Protein 6RK8 (pdb70)

Organism: Homo sapiens (NCBI:txid9606)

Sequence (241 aa):
GAMGSMERASLIQKAKLAEQAERYEDMAAFMKGAVEKGEELSEERNLLSVAYKNVVGGQRAAWRVLSSIEQKSNEEGSEEKGPEVREYREKVETELQGVCDTVLGLLDSHLIKEAGDAESRVFYLKMKGDYYRYLAEVATGDKKRIIDSARSAYQEAMDISKKEMPPTNPIRLGLALNFSVFHYEIANSPEEAISLAKTTFDEAMADLHTLSEDSYKDSTLIMQLLRDNLTLWTMFKEGPD

Structure (mmCIF, N/CA/C/O backbone):
data_6RK8
#
_entry.id   6RK8
#
_cell.length_a   82.264
_cell.length_b   112.131
_cell.length_c   62.878
_cell.angle_alpha   90.00
_cell.angle_beta   90.00
_cell.angle_gamma   90.00
#
_symmetry.space_group_name_H-M   'C 2 2 21'
#
loop_
_entity.id
_entity.type
_entity.pdbx_description
1 polymer '14-3-3 protein sigma'
2 polymer 'Cellular tumor antigen p53'
3 non-polymer 'MAGNESIUM ION'
4 non-polymer 'CHLORIDE ION'
5 non-polymer 7-(3-azanyl-4-methyl-pyrazol-1-yl)-1-benzothiophene-2-carboximidamide
6 water water
#
loop_
_atom_site.group_PDB
_atom_site.id
_atom_site.type_symbol
_atom_site.label_atom_id
_atom_site.label_alt_id
_atom_site.label_comp_id
_atom_site.label_asym_id
_atom_site.label_entity_id
_atom_site.label_seq_id
_atom_site.pdbx_PDB_ins_code
_atom_site.Cartn_x
_atom_site.Cartn_y
_atom_site.Cartn_z
_atom_site.occupancy
_atom_site.B_iso_or_equiv
_atom_site.auth_seq_id
_atom_site.auth_comp_id
_atom_site.auth_asym_id
_atom_site.auth_atom_id
_atom_site.pdbx_PDB_model_num
ATOM 1 N N . GLY A 1 1 ? -45.116 -12.358 -3.112 1.00 52.01 -4 GLY A N 1
ATOM 2 C CA . GLY A 1 1 ? -43.766 -12.494 -3.743 1.00 45.24 -4 GLY A CA 1
ATOM 3 C C . GLY A 1 1 ? -43.698 -11.709 -5.039 1.00 39.20 -4 GLY A C 1
ATOM 4 O O . GLY A 1 1 ? -44.284 -12.115 -6.057 1.00 35.68 -4 GLY A O 1
ATOM 10 N N . ALA A 1 2 ? -42.977 -10.581 -5.002 1.00 33.07 -3 ALA A N 1
ATOM 11 C CA . ALA A 1 2 ? -42.951 -9.674 -6.142 1.00 38.37 -3 ALA A CA 1
ATOM 12 C C . ALA A 1 2 ? -42.295 -10.292 -7.360 1.00 32.50 -3 ALA A C 1
ATOM 13 O O . ALA A 1 2 ? -42.429 -9.747 -8.460 1.00 40.53 -3 ALA A O 1
ATOM 20 N N . MET A 1 3 ? -41.586 -11.411 -7.197 1.00 29.36 -2 MET A N 1
ATOM 21 C CA . MET A 1 3 ? -40.862 -12.015 -8.305 1.00 24.66 -2 MET A CA 1
ATOM 22 C C . MET A 1 3 ? -41.635 -13.165 -8.913 1.00 19.59 -2 MET A C 1
ATOM 23 O O . MET A 1 3 ? -41.083 -13.925 -9.717 1.00 17.98 -2 MET A O 1
ATOM 37 N N . GLY A 1 4 ? -42.900 -13.308 -8.528 1.00 17.39 -1 GLY A N 1
ATOM 38 C CA . GLY A 1 4 ? -43.698 -14.430 -8.981 1.00 19.99 -1 GLY A CA 1
ATOM 39 C C . GLY A 1 4 ? -43.863 -14.485 -10.484 1.00 16.82 -1 GLY A C 1
ATOM 40 O O . GLY A 1 4 ? -44.007 -15.570 -11.050 1.00 15.39 -1 GLY A O 1
ATOM 44 N N . SER A 1 5 ? -43.832 -13.333 -11.155 1.00 13.91 0 SER A N 1
ATOM 45 C CA . SER A 1 5 ? -44.027 -13.307 -12.605 1.00 9.75 0 SER A CA 1
ATOM 46 C C . SER A 1 5 ? -42.733 -13.459 -13.419 1.00 14.89 0 SER A C 1
ATOM 47 O O . SER A 1 5 ? -42.798 -13.573 -14.651 1.00 13.21 0 SER A O 1
ATOM 55 N N . MET A 1 6 ? -41.554 -13.503 -12.792 1.00 11.44 1 MET A N 1
ATOM 56 C CA . MET A 1 6 ? -40.316 -13.639 -13.539 1.00 11.24 1 MET A CA 1
ATOM 57 C C . MET A 1 6 ? -39.882 -15.098 -13.594 1.00 12.46 1 MET A C 1
ATOM 58 O O . MET A 1 6 ? -39.976 -15.815 -12.596 1.00 12.71 1 MET A O 1
ATOM 72 N N . GLU A 1 7 ? -39.379 -15.528 -14.753 1.00 9.55 2 GLU A N 1
ATOM 73 C CA . GLU A 1 7 ? -38.846 -16.885 -14.899 1.00 14.56 2 GLU A CA 1
ATOM 74 C C . GLU A 1 7 ? -37.738 -17.166 -13.888 1.00 12.34 2 GLU A C 1
ATOM 75 O O . GLU A 1 7 ? -36.894 -16.312 -13.611 1.00 10.26 2 GLU A O 1
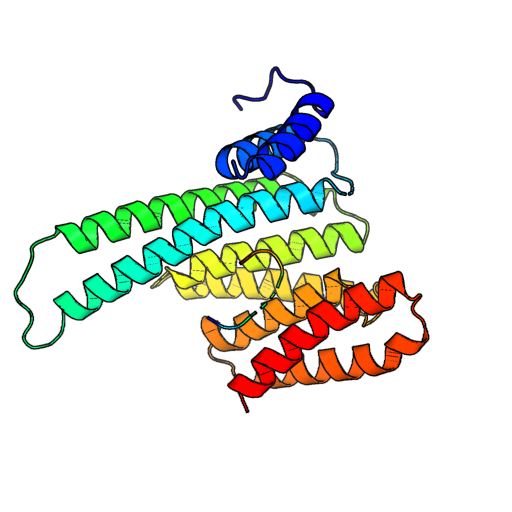ATOM 87 N N . ARG A 1 8 ? -37.689 -18.410 -13.389 1.00 11.89 3 ARG A N 1
ATOM 88 C CA . ARG A 1 8 ? -36.583 -18.788 -12.507 1.00 12.47 3 ARG A CA 1
ATOM 89 C C . ARG A 1 8 ? -35.225 -18.475 -13.128 1.00 11.97 3 ARG A C 1
ATOM 90 O O . ARG A 1 8 ? -34.333 -17.930 -12.463 1.00 10.74 3 ARG A O 1
ATOM 111 N N . ALA A 1 9 ? -35.035 -18.832 -14.402 1.00 11.43 4 ALA A N 1
ATOM 112 C CA . ALA A 1 9 ? -33.724 -18.645 -15.021 1.00 9.83 4 ALA A CA 1
ATOM 113 C C . ALA A 1 9 ? -33.376 -17.158 -15.115 1.00 9.94 4 ALA A C 1
ATOM 114 O O . ALA A 1 9 ? -32.206 -16.777 -14.980 1.00 10.38 4 ALA A O 1
ATOM 121 N N . SER A 1 10 ? -34.388 -16.307 -15.351 1.00 11.15 5 SER A N 1
ATOM 122 C CA . SER A 1 10 ? -34.174 -14.864 -15.409 1.00 12.43 5 SER A CA 1
ATOM 123 C C . SER A 1 10 ? -33.768 -14.295 -14.053 1.00 12.12 5 SER A C 1
ATOM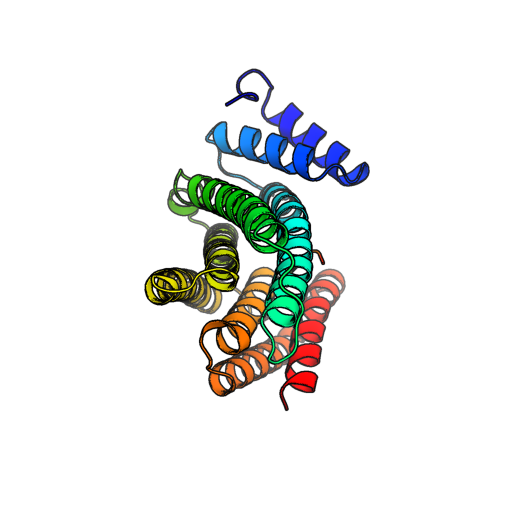 124 O O . SER A 1 10 ? -32.905 -13.416 -13.987 1.00 10.70 5 SER A O 1
ATOM 132 N N . LEU A 1 11 ? -34.397 -14.772 -12.977 1.00 11.45 6 LEU A N 1
ATOM 133 C CA . LEU A 1 11 ? -34.035 -14.354 -11.627 1.00 11.92 6 LEU A CA 1
ATOM 134 C C . LEU A 1 11 ? -32.584 -14.707 -11.324 1.00 10.17 6 LEU A C 1
ATOM 135 O O . LEU A 1 11 ? -31.840 -13.908 -10.754 1.00 9.14 6 LEU A O 1
ATOM 151 N N . ILE A 1 12 ? -32.148 -15.898 -11.717 1.00 10.14 7 ILE A N 1
ATOM 152 C CA . ILE A 1 12 ? -30.762 -16.279 -11.461 1.00 9.31 7 ILE A CA 1
ATOM 153 C C . ILE A 1 12 ? -29.804 -15.410 -12.269 1.00 10.00 7 ILE A C 1
ATOM 154 O O . ILE A 1 12 ? -28.803 -14.903 -11.741 1.00 10.00 7 ILE A O 1
ATOM 170 N N . GLN A 1 13 ? -30.101 -15.218 -13.560 1.00 9.77 8 GLN A N 1
ATOM 171 C CA . GLN A 1 13 ? -29.297 -14.334 -14.403 1.00 12.10 8 GLN A CA 1
ATOM 172 C C . GLN A 1 13 ? -29.199 -12.930 -13.805 1.00 10.83 8 GLN A C 1
ATOM 173 O O . GLN A 1 13 ? -28.102 -12.358 -13.702 1.00 12.31 8 GLN A O 1
ATOM 187 N N . LYS A 1 14 ? -30.329 -12.369 -13.367 1.00 9.56 9 LYS A N 1
ATOM 188 C CA . LYS A 1 14 ? -30.321 -11.032 -12.769 1.00 9.39 9 LYS A CA 1
ATOM 189 C C . LYS A 1 14 ? -29.595 -11.003 -11.429 1.00 9.40 9 LYS A C 1
ATOM 190 O O . LYS A 1 14 ? -28.932 -10.008 -11.108 1.00 9.58 9 LYS A O 1
ATOM 209 N N . ALA A 1 15 ? -29.665 -12.083 -10.655 1.00 11.57 10 ALA A N 1
ATOM 210 C CA . ALA A 1 15 ? -28.862 -12.152 -9.441 1.00 10.74 10 ALA A CA 1
ATOM 211 C C . ALA A 1 15 ? -27.376 -12.031 -9.765 1.00 10.36 10 ALA A C 1
ATOM 212 O O . ALA A 1 15 ? -26.637 -11.330 -9.071 1.00 9.18 10 ALA A O 1
ATOM 219 N N . LYS A 1 16 ? -26.918 -12.697 -10.820 1.00 9.62 11 LYS A N 1
ATOM 220 C CA . LYS A 1 16 ? -25.503 -12.614 -11.183 1.00 11.05 11 LYS A CA 1
ATOM 221 C C . LYS A 1 16 ? -25.133 -11.197 -11.660 1.00 11.79 11 LYS A C 1
ATOM 222 O O . LYS A 1 16 ? -24.057 -10.674 -11.341 1.00 12.84 11 LYS A O 1
ATOM 241 N N . LEU A 1 17 ? -26.008 -10.570 -12.433 1.00 10.57 12 LEU A N 1
ATOM 242 C CA . LEU A 1 17 ? -25.807 -9.177 -12.847 1.00 13.74 12 LEU A CA 1
ATOM 243 C C . LEU A 1 17 ? -25.752 -8.233 -11.643 1.00 12.92 12 LEU A C 1
ATOM 244 O O . LEU A 1 17 ? -24.902 -7.327 -11.575 1.00 12.51 12 LEU A O 1
ATOM 260 N N . ALA A 1 18 ? -26.691 -8.389 -10.712 1.00 11.35 13 ALA A N 1
ATOM 261 C CA . ALA A 1 18 ? -26.702 -7.567 -9.509 1.00 11.58 13 ALA A CA 1
ATOM 262 C C . ALA A 1 18 ? -25.419 -7.736 -8.714 1.00 11.61 13 ALA A C 1
ATOM 263 O O . ALA A 1 18 ? -24.873 -6.752 -8.200 1.00 15.18 13 ALA A O 1
ATOM 270 N N . GLU A 1 19 ? -24.897 -8.964 -8.617 1.00 12.89 14 GLU A N 1
ATOM 271 C CA . GLU A 1 19 ? -23.611 -9.163 -7.954 1.00 11.14 14 GLU A CA 1
ATOM 272 C C . GLU A 1 19 ? -22.509 -8.353 -8.647 1.00 13.40 14 GLU A C 1
ATOM 273 O O . GLU A 1 19 ? -21.693 -7.692 -7.992 1.00 14.45 14 GLU A O 1
ATOM 285 N N . GLN A 1 20 ? -22.469 -8.397 -9.974 1.00 14.16 15 GLN A N 1
ATOM 286 C CA . GLN A 1 20 ? -21.460 -7.637 -10.705 1.00 14.96 15 GLN A CA 1
ATOM 287 C C . GLN A 1 20 ? -21.590 -6.144 -10.469 1.00 17.95 15 GLN A C 1
ATOM 288 O O . GLN A 1 20 ? -20.584 -5.423 -10.455 1.00 16.94 15 GLN A O 1
ATOM 302 N N . ALA A 1 21 ? -22.813 -5.663 -10.306 1.00 12.91 16 ALA A N 1
ATOM 303 C CA . ALA A 1 21 ? -23.106 -4.262 -10.075 1.00 16.69 16 ALA A CA 1
ATOM 304 C C . ALA A 1 21 ? -23.023 -3.879 -8.603 1.00 15.26 16 ALA A C 1
ATOM 305 O O . ALA A 1 21 ? -23.252 -2.710 -8.271 1.00 15.12 16 ALA A O 1
ATOM 312 N N . GLU A 1 22 ? -22.710 -4.832 -7.728 1.00 15.41 17 GLU A N 1
ATOM 313 C CA . GLU A 1 22 ? -22.679 -4.610 -6.285 1.00 15.69 17 GLU A CA 1
ATOM 314 C C . GLU A 1 22 ? -24.024 -4.094 -5.772 1.00 16.76 17 GLU A C 1
ATOM 315 O O . GLU A 1 22 ? -24.098 -3.297 -4.834 1.00 16.58 17 GLU A O 1
ATOM 327 N N . ARG A 1 23 ? -25.113 -4.598 -6.363 1.00 11.80 18 ARG A N 1
ATOM 328 C CA . ARG A 1 23 ? -26.464 -4.302 -5.905 1.00 10.34 18 ARG A CA 1
ATOM 329 C C . ARG A 1 23 ? -26.991 -5.485 -5.092 1.00 14.36 18 ARG A C 1
ATOM 330 O O . ARG A 1 23 ? -27.785 -6.310 -5.557 1.00 9.85 18 ARG A O 1
ATOM 351 N N . TYR A 1 24 ? -26.539 -5.573 -3.836 1.00 11.76 19 TYR A N 1
ATOM 352 C CA . TYR A 1 24 ? -26.774 -6.814 -3.096 1.00 10.47 19 TYR A CA 1
ATOM 353 C C . TYR A 1 24 ? -28.204 -6.931 -2.584 1.00 11.20 19 TYR A C 1
ATOM 354 O O . TYR A 1 24 ? -28.709 -8.050 -2.432 1.00 10.47 19 TYR A O 1
ATOM 372 N N . GLU A 1 25 ? -28.892 -5.813 -2.327 1.00 12.19 20 GLU A N 1
ATOM 373 C CA . GLU A 1 25 ? -30.307 -5.922 -1.974 1.00 12.31 20 GLU A CA 1
ATOM 374 C C . GLU A 1 25 ? -31.113 -6.497 -3.137 1.00 9.20 20 GLU A C 1
ATOM 375 O O . GLU A 1 25 ? -31.941 -7.395 -2.948 1.00 9.53 20 GLU A O 1
ATOM 387 N N . ASP A 1 26 ? -30.855 -6.019 -4.355 1.00 10.01 21 ASP A N 1
ATOM 388 C CA . ASP A 1 26 ? -31.490 -6.592 -5.534 1.00 8.67 21 ASP A CA 1
ATOM 389 C C . ASP A 1 26 ? -31.143 -8.071 -5.669 1.00 10.27 21 ASP A C 1
ATOM 390 O O . ASP A 1 26 ? -31.997 -8.906 -5.981 1.00 10.06 21 ASP A O 1
ATOM 399 N N . MET A 1 27 ? -29.859 -8.389 -5.525 1.00 9.33 22 MET A N 1
ATOM 400 C CA . MET A 1 27 ? -29.398 -9.763 -5.661 1.00 11.54 22 MET A CA 1
ATOM 401 C C . MET A 1 27 ? -30.165 -10.679 -4.719 1.00 9.52 22 MET A C 1
ATOM 402 O O . MET A 1 27 ? -30.618 -11.768 -5.115 1.00 8.80 22 MET A O 1
ATOM 416 N N . ALA A 1 28 ? -30.300 -10.257 -3.458 1.00 9.71 23 ALA A N 1
ATOM 417 C CA . ALA A 1 28 ? -31.041 -11.028 -2.466 1.00 7.96 23 ALA A CA 1
ATOM 418 C C . ALA A 1 28 ? -32.502 -11.211 -2.860 1.00 9.35 23 ALA A C 1
ATOM 419 O O . ALA A 1 28 ? -33.047 -12.312 -2.747 1.00 9.08 23 ALA A O 1
ATOM 426 N N . ALA A 1 29 ? -33.155 -10.151 -3.324 1.00 9.33 24 ALA A N 1
ATOM 427 C CA . ALA A 1 29 ? -34.546 -10.256 -3.736 1.00 9.88 24 ALA A CA 1
ATOM 428 C C . ALA A 1 29 ? -34.718 -11.203 -4.923 1.00 9.93 24 ALA A C 1
ATOM 429 O O . ALA A 1 29 ? -35.693 -11.972 -4.978 1.00 10.19 24 ALA A O 1
ATOM 436 N N . PHE A 1 30 ? -33.803 -11.145 -5.904 1.00 9.06 25 PHE A N 1
ATOM 437 C CA . PHE A 1 30 ? -33.826 -12.093 -7.025 1.00 11.82 25 PHE A CA 1
ATOM 438 C C . PHE A 1 30 ? -33.678 -13.538 -6.535 1.00 10.96 25 PHE A C 1
ATOM 439 O O . PHE A 1 30 ? -34.413 -14.434 -6.968 1.00 8.12 25 PHE A O 1
ATOM 456 N N . MET A 1 31 ? -32.691 -13.797 -5.670 1.00 9.55 26 MET A N 1
ATOM 457 C CA . MET A 1 31 ? -32.502 -15.156 -5.167 1.00 8.22 26 MET A CA 1
ATO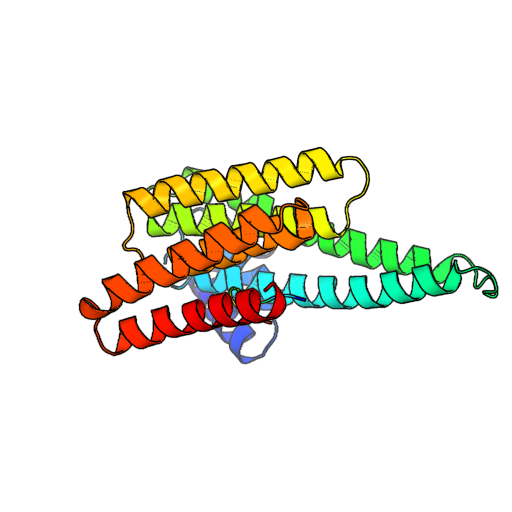M 458 C C . MET A 1 31 ? -33.668 -15.631 -4.297 1.00 7.96 26 MET A C 1
ATOM 459 O O . MET A 1 31 ? -34.009 -16.819 -4.313 1.00 10.67 26 MET A O 1
ATOM 473 N N . LYS A 1 32 ? -34.258 -14.754 -3.491 1.00 8.44 27 LYS A N 1
ATOM 474 C CA . LYS A 1 32 ? -35.466 -15.117 -2.752 1.00 9.71 27 LYS A CA 1
ATOM 475 C C . LYS A 1 32 ? -36.560 -15.542 -3.731 1.00 10.09 27 LYS A C 1
ATOM 476 O O . LYS A 1 32 ? -37.231 -16.565 -3.537 1.00 9.98 27 LYS A O 1
ATOM 495 N N . GLY A 1 33 ? -36.735 -14.763 -4.799 1.00 11.40 28 GLY A N 1
ATOM 496 C CA . GLY A 1 33 ? -37.699 -15.124 -5.823 1.00 11.01 28 GLY A CA 1
ATOM 497 C C . GLY A 1 33 ? -37.412 -16.484 -6.431 1.00 12.43 28 GLY A C 1
ATOM 498 O O . GLY A 1 33 ? -38.332 -17.278 -6.671 1.00 9.63 28 GLY A O 1
ATOM 502 N N . ALA A 1 34 ? -36.130 -16.768 -6.700 1.00 9.01 29 ALA A N 1
ATOM 503 C CA . ALA A 1 34 ? -35.748 -18.069 -7.250 1.00 10.33 29 ALA A CA 1
ATOM 504 C C . ALA A 1 34 ? -36.089 -19.205 -6.284 1.00 9.61 29 ALA A C 1
ATOM 505 O O . ALA A 1 34 ? -36.628 -20.247 -6.691 1.00 10.08 29 ALA A O 1
ATOM 512 N N . VAL A 1 35 ? -35.752 -19.036 -4.999 1.00 8.73 30 VAL A N 1
ATOM 513 C CA . VAL A 1 35 ? -36.092 -20.033 -3.985 1.00 10.45 30 VAL A CA 1
ATOM 514 C C . VAL A 1 35 ? -37.594 -20.293 -3.962 1.00 9.56 30 VAL A C 1
ATOM 515 O O . VAL A 1 35 ? -38.031 -21.442 -3.882 1.00 9.56 30 VAL A O 1
ATOM 528 N N . GLU A 1 36 ? -38.402 -19.237 -4.032 1.00 9.90 31 GLU A N 1
ATOM 529 C CA . GLU A 1 36 ? -39.856 -19.372 -3.943 1.00 10.67 31 GLU A CA 1
ATOM 530 C C . GLU A 1 36 ? -40.462 -20.055 -5.157 1.00 12.86 31 GLU A C 1
ATOM 531 O O . GLU A 1 36 ? -41.636 -20.443 -5.100 1.00 13.66 31 GLU A O 1
ATOM 543 N N . LYS A 1 37 ? -39.704 -20.265 -6.230 1.00 10.39 32 LYS A N 1
ATOM 544 C CA . LYS A 1 37 ? -40.190 -21.121 -7.312 1.00 9.58 32 LYS A CA 1
ATOM 545 C C . LYS A 1 37 ? -40.379 -22.563 -6.855 1.00 13.48 32 LYS A C 1
ATOM 546 O O . LYS A 1 37 ? -41.063 -23.324 -7.535 1.00 11.51 32 LYS A O 1
ATOM 565 N N . GLY A 1 38 ? -39.795 -22.963 -5.730 1.00 12.82 33 GLY A N 1
ATOM 566 C CA . GLY A 1 38 ? -40.057 -24.285 -5.190 1.00 12.74 33 GLY A CA 1
ATOM 567 C C . GLY A 1 38 ? -39.074 -25.365 -5.566 1.00 15.57 33 GLY A C 1
ATOM 568 O O . GLY A 1 38 ? -39.124 -26.452 -4.974 1.00 15.39 33 GLY A O 1
ATOM 572 N N . GLU A 1 39 ? -38.202 -25.130 -6.531 1.00 12.22 34 GLU A N 1
ATOM 573 C CA . GLU A 1 39 ? -37.203 -26.116 -6.916 1.00 15.17 34 GLU A CA 1
ATOM 574 C C . GLU A 1 39 ? -35.964 -26.034 -6.011 1.00 16.78 34 GLU A C 1
ATOM 575 O O . GLU A 1 39 ? -35.651 -24.990 -5.441 1.00 14.23 34 GLU A O 1
ATOM 587 N N . GLU A 1 40 ? -35.290 -27.174 -5.832 1.00 13.85 35 GLU A N 1
ATOM 588 C CA . GLU A 1 40 ? -34.014 -27.153 -5.118 1.00 11.42 35 GLU A CA 1
ATOM 589 C C . GLU A 1 40 ? -33.023 -26.234 -5.845 1.00 14.80 35 GLU A C 1
ATOM 590 O O . GLU A 1 40 ? -33.207 -25.861 -7.009 1.00 13.46 35 GLU A O 1
ATOM 602 N N . LEU A 1 41 ? -31.994 -25.804 -5.118 1.00 8.18 36 LEU A N 1
ATOM 603 C CA . LEU A 1 41 ? -30.937 -24.958 -5.674 1.00 10.42 36 LEU A CA 1
ATOM 604 C C . LEU A 1 41 ? -29.693 -25.771 -5.980 1.00 11.80 36 LEU A C 1
ATOM 605 O O . LEU A 1 41 ? -29.307 -26.647 -5.210 1.00 11.87 36 LEU A O 1
ATOM 621 N N . SER A 1 42 ? -29.033 -25.422 -7.075 1.00 12.10 37 SER A N 1
ATOM 622 C CA . SER A 1 42 ? -27.762 -26.013 -7.410 1.00 11.05 37 SER A CA 1
ATOM 623 C C . SER A 1 42 ? -26.687 -25.448 -6.505 1.00 10.54 37 SER A C 1
ATOM 624 O O . SER A 1 42 ? -26.940 -24.491 -5.784 1.00 9.58 37 SER A O 1
ATOM 644 N N . GLU A 1 44 ? -24.012 -23.587 -7.352 1.00 11.65 39 GLU A N 1
ATOM 645 C CA . GLU A 1 44 ? -23.789 -22.185 -7.694 1.00 13.95 39 GLU A CA 1
ATOM 646 C C . GLU A 1 44 ? -24.913 -21.325 -7.136 1.00 12.22 39 GLU A C 1
ATOM 647 O O . GLU A 1 44 ? -24.667 -20.250 -6.601 1.00 12.51 39 GLU A O 1
ATOM 659 N N . GLU A 1 45 ? -26.155 -21.802 -7.265 1.00 7.95 40 GLU A N 1
ATOM 660 C CA . GLU A 1 45 ? -27.310 -21.026 -6.806 1.00 10.39 40 GLU A CA 1
ATOM 661 C C . GLU A 1 45 ? -27.331 -20.878 -5.280 1.00 11.04 40 GLU A C 1
ATOM 662 O O . GLU A 1 45 ? -27.691 -19.809 -4.754 1.00 10.47 40 GLU A O 1
ATOM 674 N N . ARG A 1 46 ? -26.960 -21.935 -4.552 1.00 9.63 41 ARG A N 1
ATOM 675 C CA . ARG A 1 46 ? -26.826 -21.818 -3.098 1.00 11.61 41 ARG A CA 1
ATOM 676 C C . ARG A 1 46 ? -25.830 -20.739 -2.734 1.00 10.71 41 ARG A C 1
ATOM 677 O O . ARG A 1 46 ? -26.050 -19.946 -1.797 1.00 11.20 41 ARG A O 1
ATOM 698 N N . ASN A 1 47 ? -24.719 -20.696 -3.454 1.00 10.03 42 ASN A N 1
ATOM 699 C CA . ASN A 1 47 ? -23.707 -19.700 -3.153 1.00 9.98 42 ASN A CA 1
ATOM 700 C C . ASN A 1 47 ? -24.183 -18.296 -3.508 1.00 11.83 42 ASN A C 1
ATOM 701 O O . ASN A 1 47 ? -23.882 -17.352 -2.778 1.00 12.09 42 ASN A O 1
ATOM 712 N N . LEU A 1 48 ? -24.961 -18.135 -4.595 1.00 10.38 43 LEU A N 1
ATOM 713 C CA . LEU A 1 48 ? -25.524 -16.818 -4.898 1.00 10.41 43 LEU A CA 1
ATOM 714 C C . LEU A 1 48 ? -26.451 -16.358 -3.773 1.00 11.33 43 LEU A C 1
ATOM 715 O O . LEU A 1 48 ? -26.420 -15.189 -3.362 1.00 10.35 43 LEU A O 1
ATOM 731 N N . LEU A 1 49 ? -27.273 -17.271 -3.261 1.00 8.70 44 LEU A N 1
ATOM 732 C CA . LEU A 1 49 ? -28.187 -16.925 -2.175 1.00 10.74 44 LEU A CA 1
ATOM 733 C C . LEU A 1 49 ? -27.405 -16.446 -0.967 1.00 9.77 44 LEU A C 1
ATOM 734 O O . LEU A 1 49 ? -27.731 -15.415 -0.353 1.00 8.63 44 LEU A O 1
ATOM 750 N N . SER A 1 50 ? -26.365 -17.197 -0.600 1.00 8.39 45 SER A N 1
ATOM 751 C CA . SER A 1 50 ? -25.590 -16.894 0.593 1.00 10.61 45 SER A CA 1
ATOM 752 C C . SER A 1 50 ? -24.838 -15.581 0.446 1.00 10.08 45 SER A C 1
ATOM 753 O O . SER A 1 50 ? -24.879 -14.723 1.340 1.00 12.07 45 SER A O 1
ATOM 761 N N . VAL A 1 51 ? -24.190 -15.378 -0.701 1.00 9.26 46 VAL A N 1
ATOM 762 C CA . VAL A 1 51 ? -23.419 -14.156 -0.927 1.00 9.77 46 VAL A CA 1
ATOM 763 C C . VAL A 1 51 ? -24.323 -12.939 -0.833 1.00 12.76 46 VAL A C 1
ATOM 764 O O . VAL A 1 51 ? -23.958 -11.922 -0.230 1.00 11.95 46 VAL A O 1
ATOM 777 N N . ALA A 1 52 ? -25.522 -13.027 -1.408 1.00 9.73 47 ALA A N 1
ATOM 778 C CA . ALA A 1 52 ? -26.402 -11.861 -1.436 1.00 9.63 47 ALA A CA 1
ATOM 779 C C . ALA A 1 52 ? -26.795 -11.463 -0.024 1.00 10.28 47 ALA A C 1
ATOM 780 O O . ALA A 1 52 ? -26.643 -10.300 0.374 1.00 11.36 47 ALA A O 1
ATOM 787 N N . TYR A 1 53 ? -27.324 -12.407 0.743 1.00 7.54 48 TYR A N 1
ATOM 788 C CA . TYR A 1 53 ? -27.797 -12.065 2.074 1.00 8.43 48 TYR A CA 1
ATOM 789 C C . TYR A 1 53 ? -26.634 -11.757 3.013 1.00 10.86 48 TYR A C 1
ATOM 790 O O . TYR A 1 53 ? -26.776 -10.911 3.892 1.00 9.81 48 TYR A O 1
ATOM 808 N N . LYS A 1 54 ? -25.464 -12.378 2.814 1.00 12.91 49 LYS A N 1
ATOM 809 C CA . LYS A 1 54 ? -24.324 -12.061 3.672 1.00 11.84 49 LYS A CA 1
ATOM 810 C C . LYS A 1 54 ? -23.927 -10.603 3.516 1.00 12.98 49 LYS A C 1
ATOM 811 O O . LYS A 1 54 ? -23.563 -9.930 4.492 1.00 12.08 49 LYS A O 1
ATOM 830 N N . ASN A 1 55 ? -23.957 -10.115 2.293 1.00 8.99 50 ASN A N 1
ATOM 831 C CA . ASN A 1 55 ? -23.638 -8.723 2.052 1.00 8.97 50 ASN A CA 1
ATOM 832 C C . ASN A 1 55 ? -24.689 -7.798 2.627 1.00 12.14 50 ASN A C 1
ATOM 833 O O . ASN A 1 55 ? -24.342 -6.768 3.224 1.00 12.55 50 ASN A O 1
ATOM 844 N N . VAL A 1 56 ? -25.969 -8.125 2.451 1.00 10.09 51 VAL A N 1
ATOM 845 C CA . VAL A 1 56 ? -27.026 -7.289 3.015 1.00 8.80 51 VAL A CA 1
ATOM 846 C C . VAL A 1 56 ? -26.902 -7.232 4.539 1.00 12.63 51 VAL A C 1
ATOM 847 O O . VAL A 1 56 ? -26.817 -6.145 5.130 1.00 10.42 51 VAL A O 1
ATOM 860 N N . VAL A 1 57 ? -26.910 -8.394 5.202 1.00 9.66 52 VAL A N 1
ATOM 861 C CA . VAL A 1 57 ? -26.878 -8.381 6.658 1.00 9.74 52 VAL A CA 1
ATOM 862 C C . VAL A 1 57 ? -25.555 -7.822 7.145 1.00 10.56 52 VAL A C 1
ATOM 863 O O . VAL A 1 57 ? -25.488 -7.225 8.230 1.00 13.37 52 VAL A O 1
ATOM 876 N N . GLY A 1 58 ? -24.489 -7.968 6.357 1.00 12.09 53 GLY A N 1
ATOM 877 C CA . GLY A 1 58 ? -23.205 -7.411 6.753 1.00 16.64 53 GLY A CA 1
ATOM 878 C C . GLY A 1 58 ? -23.250 -5.903 6.912 1.00 15.67 53 GLY A C 1
ATOM 879 O O . GLY A 1 58 ? -22.721 -5.348 7.880 1.00 15.75 53 GLY A O 1
ATOM 883 N N . GLY A 1 59 ? -23.844 -5.206 5.944 1.00 14.29 54 GLY A N 1
ATOM 884 C CA . GLY A 1 59 ? -24.006 -3.760 6.094 1.00 15.96 54 GLY A CA 1
ATOM 885 C C . GLY A 1 59 ? -24.816 -3.383 7.324 1.00 14.69 54 GLY A C 1
ATOM 886 O O . GLY A 1 59 ? -24.511 -2.393 8.010 1.00 16.38 54 GLY A O 1
ATOM 890 N N . GLN A 1 60 ? -25.841 -4.176 7.631 1.00 11.44 55 GLN A N 1
ATOM 891 C CA . GLN A 1 60 ? -26.701 -3.891 8.769 1.00 11.71 55 GLN A CA 1
ATOM 892 C C . GLN A 1 60 ? -25.949 -4.123 10.074 1.00 13.70 55 GLN A C 1
ATOM 893 O O . GLN A 1 60 ? -26.074 -3.335 11.015 1.00 10.58 55 GLN A O 1
ATOM 907 N N . ARG A 1 61 ? -25.168 -5.211 10.145 1.00 12.60 56 ARG A N 1
ATOM 908 C CA . ARG A 1 61 ? -24.392 -5.477 11.356 1.00 12.58 56 ARG A CA 1
ATOM 909 C C . ARG A 1 61 ? -23.369 -4.374 11.593 1.00 13.90 56 ARG A C 1
ATOM 910 O O . ARG A 1 61 ? -23.192 -3.919 12.723 1.00 14.13 56 ARG A O 1
ATOM 931 N N . ALA A 1 62 ? -22.674 -3.944 10.543 1.00 13.82 57 ALA A N 1
ATOM 932 C CA . ALA A 1 62 ? -21.688 -2.883 10.693 1.00 12.74 57 ALA A CA 1
ATOM 933 C C . ALA A 1 62 ? -22.341 -1.598 11.172 1.00 14.37 57 ALA A C 1
ATOM 934 O O . ALA A 1 62 ? -21.804 -0.905 12.046 1.00 15.87 57 ALA A O 1
ATOM 941 N N . ALA A 1 63 ? -23.509 -1.271 10.615 1.00 13.13 58 ALA A N 1
ATOM 942 C CA . ALA A 1 63 ? -24.233 -0.061 11.043 1.00 13.07 58 ALA A CA 1
ATOM 943 C C . ALA A 1 63 ? -24.709 -0.178 12.479 1.00 13.46 58 ALA A C 1
ATOM 944 O O . ALA A 1 63 ? -24.622 0.790 13.252 1.00 13.00 58 ALA A O 1
ATOM 951 N N . TRP A 1 64 ? -25.234 -1.351 12.850 1.00 12.27 59 TRP A N 1
ATOM 952 C CA . TRP A 1 64 ? -25.725 -1.577 14.198 1.00 13.26 59 TRP A CA 1
ATOM 953 C C . TRP A 1 64 ? -24.606 -1.409 15.214 1.00 15.01 59 TRP A C 1
ATOM 954 O O . TRP A 1 64 ? -24.810 -0.843 16.300 1.00 14.72 59 TRP A O 1
ATOM 975 N N . ARG A 1 65 ? -23.411 -1.896 14.878 1.00 13.68 60 ARG A N 1
ATOM 976 C CA . ARG A 1 65 ? -22.303 -1.798 15.818 1.00 12.23 60 ARG A CA 1
ATOM 977 C C . ARG A 1 65 ? -21.885 -0.353 16.007 1.00 19.74 60 ARG A C 1
ATOM 978 O O . ARG A 1 65 ? -21.569 0.066 17.131 1.00 15.70 60 ARG A O 1
ATOM 999 N N . VAL A 1 66 ? -21.877 0.420 14.917 1.00 13.68 61 VAL A N 1
ATOM 1000 C CA . VAL A 1 66 ? -21.546 1.842 15.015 1.00 15.85 61 VAL A CA 1
ATOM 1001 C C . VAL A 1 66 ? -22.520 2.530 15.957 1.00 18.32 61 VAL A C 1
ATOM 1002 O O . VAL A 1 66 ? -22.113 3.232 16.884 1.00 15.82 61 VAL A O 1
ATOM 1015 N N . LEU A 1 67 ? -23.825 2.306 15.751 1.00 10.67 62 LEU A N 1
ATOM 1016 C CA . LEU A 1 67 ? -24.851 2.974 16.552 1.00 15.31 62 LEU A CA 1
ATOM 1017 C C . LEU A 1 67 ? -24.874 2.474 17.992 1.00 16.12 62 LEU A C 1
ATOM 1018 O O . LEU A 1 67 ? -25.087 3.262 18.929 1.00 18.52 62 LEU A O 1
ATOM 1034 N N . SER A 1 68 ? -24.694 1.170 18.200 1.00 14.53 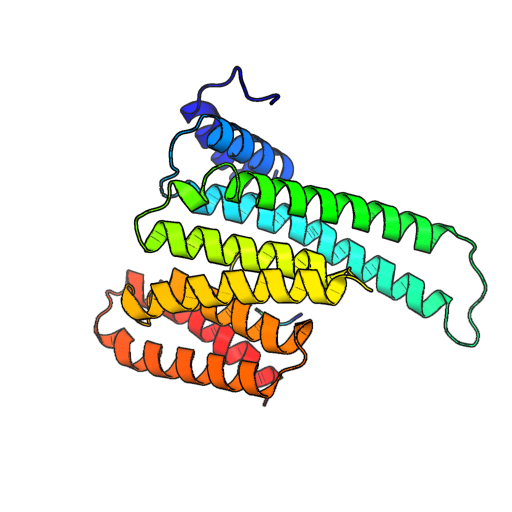63 SER A N 1
ATOM 1035 C CA . SER A 1 68 ? -24.656 0.654 19.565 1.00 16.90 63 SER A CA 1
ATOM 1036 C C . SER A 1 68 ? -23.480 1.242 20.335 1.00 18.08 63 SER A C 1
ATOM 1037 O O . SER A 1 68 ? -23.595 1.512 21.540 1.00 22.91 63 SER A O 1
ATOM 1045 N N . SER A 1 69 ? -22.353 1.465 19.665 1.00 16.26 64 SER A N 1
ATOM 1046 C CA . SER A 1 69 ? -21.210 2.077 20.323 1.00 23.43 64 SER A CA 1
ATOM 1047 C C . SER A 1 69 ? -21.515 3.517 20.715 1.00 24.88 64 SER A C 1
ATOM 1048 O O . SER A 1 69 ? -21.205 3.948 21.833 1.00 25.82 64 SER A O 1
ATOM 1056 N N . ILE A 1 70 ? -22.119 4.276 19.804 1.00 20.73 65 ILE A N 1
ATOM 1057 C CA . ILE A 1 70 ? -22.490 5.660 20.113 1.00 20.37 65 ILE A CA 1
ATOM 1058 C C . ILE A 1 70 ? -23.494 5.687 21.254 1.00 23.92 65 ILE A C 1
ATOM 1059 O O . ILE A 1 70 ? -23.428 6.545 22.154 1.00 27.90 65 ILE A O 1
ATOM 1075 N N . GLU A 1 71 ? -24.424 4.738 21.252 1.00 16.27 66 GLU A N 1
ATOM 1076 C CA . GLU A 1 71 ? -25.446 4.678 22.284 1.00 19.59 66 GLU A CA 1
ATOM 1077 C C . GLU A 1 71 ? -24.803 4.468 23.646 1.00 36.27 66 GLU A C 1
ATOM 1078 O O . GLU A 1 71 ? -25.116 5.173 24.616 1.00 33.98 66 GLU A O 1
ATOM 1090 N N . GLN A 1 72 ? -23.876 3.513 23.723 1.00 30.43 67 GLN A N 1
ATOM 1091 C CA . GLN A 1 72 ? -23.185 3.244 24.978 1.00 39.60 67 GLN A CA 1
ATOM 1092 C C . GLN A 1 72 ? -22.456 4.480 25.481 1.00 40.88 67 GLN A C 1
ATOM 1093 O O . GLN A 1 72 ? -22.614 4.877 26.641 1.00 50.88 67 GLN A O 1
ATOM 1107 N N . LYS A 1 73 ? -21.633 5.094 24.631 1.00 39.89 68 LYS A N 1
ATOM 1108 C CA . LYS A 1 73 ? -20.934 6.307 25.047 1.00 43.43 68 LYS A CA 1
ATOM 1109 C C . LYS A 1 73 ? -21.898 7.339 25.623 1.00 53.16 68 LYS A C 1
ATOM 1110 O O . LYS A 1 73 ? -21.595 7.988 26.630 1.00 52.54 68 LYS A O 1
ATOM 1129 N N . SER A 1 74 ? -23.065 7.508 24.999 1.00 47.23 69 SER A N 1
ATOM 1130 C CA . SER A 1 74 ? -24.026 8.491 25.489 1.00 49.72 69 SER A CA 1
ATOM 1131 C C . SER A 1 74 ? -24.630 8.105 26.830 1.00 55.15 69 SER A C 1
ATOM 1132 O O . SER A 1 74 ? -25.374 8.906 27.407 1.00 61.43 69 SER A O 1
ATOM 1140 N N . ASN A 1 75 ? -24.351 6.902 27.325 1.00 52.33 70 ASN A N 1
ATOM 1141 C CA . ASN A 1 75 ? -24.845 6.446 28.615 1.00 52.54 70 ASN A CA 1
ATOM 1142 C C . ASN A 1 75 ? -23.743 6.339 29.658 1.00 61.11 70 ASN A C 1
ATOM 1143 O O . ASN A 1 75 ? -24.032 6.000 30.811 1.00 67.62 70 ASN A O 1
ATOM 1154 N N . GLU A 1 76 ? -22.493 6.614 29.288 1.00 62.51 71 GLU A N 1
ATOM 1155 C CA . GLU A 1 76 ? -21.398 6.585 30.245 1.00 66.67 71 GLU A CA 1
ATOM 1156 C C . GLU A 1 76 ? -21.617 7.625 31.345 1.00 72.43 71 GLU A C 1
ATOM 1157 O O . GLU A 1 76 ? -22.413 8.561 31.210 1.00 68.74 71 GLU A O 1
ATOM 1164 N N . GLU A 1 77 ? -20.903 7.439 32.458 1.00 75.66 72 GLU A N 1
ATOM 1165 C CA . GLU A 1 77 ? -20.891 8.420 33.536 1.00 72.20 72 GLU A CA 1
ATOM 1166 C C . GLU A 1 77 ? -20.221 9.704 33.061 1.00 83.82 72 GLU A C 1
ATOM 1167 O O . GLU A 1 77 ? -19.006 9.725 32.831 1.00 89.61 72 GLU A O 1
ATOM 1171 N N . GLY A 1 78 ? -21.001 10.771 32.903 1.00 81.00 73 GLY A N 1
ATOM 1172 C CA . GLY A 1 78 ? -20.488 12.045 32.445 1.00 79.55 73 GLY A CA 1
ATOM 1173 C C . GLY A 1 78 ? -20.935 12.467 31.062 1.00 87.83 73 GLY A C 1
ATOM 1174 O O . GLY A 1 78 ? -20.428 13.473 30.550 1.00 95.82 73 GLY A O 1
ATOM 1178 N N . SER A 1 79 ? -21.862 11.742 30.442 1.00 83.00 74 SER A N 1
ATOM 1179 C CA . SER A 1 79 ? -22.318 12.064 29.098 1.00 77.30 74 SER A CA 1
ATOM 1180 C C . SER A 1 79 ? -23.498 13.027 29.145 1.00 77.97 74 SER A C 1
ATOM 1181 O O . SER A 1 79 ? -24.328 12.986 30.058 1.00 77.07 74 SER A O 1
ATOM 1189 N N . GLU A 1 80 ? -23.563 13.897 28.139 1.00 80.14 75 GLU A N 1
ATOM 1190 C CA . GLU A 1 80 ? -24.689 14.809 27.982 1.00 75.70 75 GLU A CA 1
ATOM 1191 C C . GLU A 1 80 ? -25.840 14.072 27.307 1.00 77.74 75 GLU A C 1
ATOM 1192 O O . GLU A 1 80 ? -25.694 13.573 26.184 1.00 74.03 75 GLU A O 1
ATOM 1204 N N . GLU A 1 81 ? -26.975 13.994 28.000 1.00 82.47 76 GLU A N 1
ATOM 1205 C CA . GLU A 1 81 ? -28.181 13.393 27.444 1.00 80.51 76 GLU A CA 1
ATOM 1206 C C . GLU A 1 81 ? -28.512 14.008 26.091 1.00 77.92 76 GLU A C 1
ATOM 1207 O O . GLU A 1 81 ? -28.746 15.217 25.990 1.00 79.02 76 GLU A O 1
ATOM 1211 N N . LYS A 1 82 ? -28.525 13.176 25.047 1.00 72.63 77 LYS A N 1
ATOM 1212 C CA . LYS A 1 82 ? -28.842 13.631 23.697 1.00 71.21 77 LYS A CA 1
ATOM 1213 C C . LYS A 1 82 ? -30.210 13.146 23.230 1.00 65.26 77 LYS A C 1
ATOM 1214 O O . LYS A 1 82 ? -30.452 13.040 22.021 1.00 58.29 77 LYS A O 1
ATOM 1218 N N . GLY A 1 83 ? -31.109 12.853 24.163 1.00 59.30 78 GLY A N 1
ATOM 1219 C CA . GLY A 1 83 ? -32.456 12.491 23.810 1.00 51.22 78 GLY A CA 1
ATOM 1220 C C . GLY A 1 83 ? -32.547 11.093 23.243 1.00 31.85 78 GLY A C 1
ATOM 1221 O O . GLY A 1 83 ? -31.595 10.315 23.274 1.00 29.82 78 GLY A O 1
ATOM 1225 N N . PRO A 1 84 ? -33.718 10.748 22.710 1.00 31.34 79 PRO A N 1
ATOM 1226 C CA . PRO A 1 84 ? -33.985 9.355 22.348 1.00 26.81 79 PRO A CA 1
ATOM 1227 C C . PRO A 1 84 ? -33.456 8.949 20.978 1.00 19.05 79 PRO A C 1
ATOM 1228 O O . PRO A 1 84 ? -33.613 7.780 20.603 1.00 16.02 79 PRO A O 1
ATOM 1239 N N . GLU A 1 85 ? -32.782 9.846 20.251 1.00 19.37 80 GLU A N 1
ATOM 1240 C CA . GLU A 1 85 ? -32.591 9.620 18.820 1.00 17.51 80 GLU A CA 1
ATOM 1241 C C . GLU A 1 85 ? -31.637 8.459 18.543 1.00 16.99 80 GLU A C 1
ATOM 1242 O O . GLU A 1 85 ? -31.859 7.687 17.599 1.00 14.51 80 GLU A O 1
ATOM 1254 N N . VAL A 1 86 ? -30.526 8.367 19.281 1.00 18.62 81 VAL A N 1
ATOM 1255 C CA . VAL A 1 86 ? -29.566 7.297 19.029 1.00 21.30 81 VAL A CA 1
ATOM 1256 C C . VAL A 1 86 ? -30.217 5.943 19.285 1.00 17.54 81 VAL A C 1
ATOM 1257 O O . VAL A 1 86 ? -30.085 5.004 18.485 1.00 15.64 81 VAL A O 1
ATOM 1270 N N . ARG A 1 87 ? -30.918 5.814 20.419 1.00 15.53 82 ARG A N 1
ATOM 1271 C CA . ARG A 1 87 ? -31.601 4.561 20.723 1.00 15.16 82 ARG A CA 1
ATOM 1272 C C . ARG A 1 87 ? -32.647 4.261 19.671 1.00 16.24 82 ARG A C 1
ATOM 1273 O O . ARG A 1 87 ? -32.744 3.127 19.181 1.00 13.26 82 ARG A O 1
ATOM 1294 N N . GLU A 1 88 ? -33.426 5.279 19.294 1.00 12.81 83 GLU A N 1
ATOM 1295 C CA . GLU A 1 88 ? -34.480 5.095 18.311 1.00 13.93 83 GLU A CA 1
ATOM 1296 C C . GLU A 1 88 ? -33.911 4.587 16.998 1.00 12.82 83 GLU A C 1
ATOM 1297 O O . GLU A 1 88 ? -34.494 3.700 16.369 1.00 13.68 83 GLU A O 1
ATOM 1309 N N . TYR A 1 89 ? -32.781 5.148 16.563 1.00 10.17 84 TYR A N 1
ATOM 1310 C CA . TYR A 1 89 ? -32.250 4.808 15.251 1.00 12.51 84 TYR A CA 1
ATOM 1311 C C . TYR A 1 89 ? -31.536 3.454 15.303 1.00 14.32 84 TYR A C 1
ATOM 1312 O O . TYR A 1 89 ? -31.681 2.638 14.387 1.00 12.23 84 TYR A O 1
ATOM 1330 N N . ARG A 1 90 ? -30.834 3.166 16.408 1.00 11.72 85 ARG A N 1
ATOM 1331 C CA . ARG A 1 90 ? -30.306 1.819 16.614 1.00 12.22 85 ARG A CA 1
ATOM 1332 C C . ARG A 1 90 ? -31.425 0.778 16.569 1.00 14.53 85 ARG A C 1
ATOM 1333 O O . ARG A 1 90 ? -31.273 -0.285 15.955 1.00 12.96 85 ARG A O 1
ATOM 1354 N N . GLU A 1 91 ? -32.561 1.063 17.208 1.00 14.18 86 GLU A N 1
ATOM 1355 C CA . GLU A 1 91 ? -33.702 0.161 17.164 1.00 12.54 86 GLU A CA 1
ATOM 1356 C C . GLU A 1 91 ? -34.227 -0.012 15.746 1.00 12.67 86 GLU A C 1
ATOM 1357 O O . GLU A 1 91 ? -34.651 -1.112 15.368 1.00 14.40 86 GLU A O 1
ATOM 1369 N N . LYS A 1 92 ? -34.190 1.050 14.940 1.00 11.33 87 LYS A N 1
ATOM 1370 C CA . LYS A 1 92 ? -34.659 0.955 13.558 1.00 14.87 87 LYS A CA 1
ATOM 1371 C C . LYS A 1 92 ? -33.779 -0.003 12.769 1.00 14.35 87 LYS A C 1
ATOM 1372 O O . LYS A 1 92 ? -34.273 -0.933 12.119 1.00 14.26 87 LYS A O 1
ATOM 1391 N N . VAL A 1 93 ? -32.466 0.216 12.822 1.00 12.13 88 VAL A N 1
ATOM 1392 C CA . VAL A 1 93 ? -31.526 -0.667 12.132 1.00 11.62 88 VAL A CA 1
ATOM 1393 C C . VAL A 1 93 ? -31.660 -2.083 12.661 1.00 13.40 88 VAL A C 1
ATOM 1394 O O . VAL A 1 93 ? -31.685 -3.040 11.882 1.00 10.85 88 VAL A O 1
ATOM 1407 N N . GLU A 1 94 ? -31.734 -2.237 13.994 1.00 12.20 89 GLU A N 1
ATOM 1408 C CA . GLU A 1 94 ? -31.892 -3.560 14.602 1.00 14.34 89 GLU A CA 1
ATOM 1409 C C . GLU A 1 94 ? -33.114 -4.295 14.055 1.00 14.60 89 GLU A C 1
ATOM 1410 O O . GLU A 1 94 ? -33.054 -5.495 13.726 1.00 14.01 89 GLU A O 1
ATOM 1422 N N . THR A 1 95 ? -34.238 -3.597 13.945 1.00 16.07 90 THR A N 1
ATOM 1423 C CA . THR A 1 95 ? -35.449 -4.220 13.443 1.00 12.49 90 THR A CA 1
ATOM 1424 C C . THR A 1 95 ? -35.291 -4.643 11.986 1.00 12.77 90 THR A C 1
ATOM 1425 O O . THR A 1 95 ? -35.771 -5.707 11.595 1.00 13.42 90 THR A O 1
ATOM 1436 N N . GLU A 1 96 ? -34.599 -3.832 11.169 1.00 11.32 91 GLU A N 1
ATOM 1437 C CA . GLU A 1 96 ? -34.412 -4.187 9.768 1.00 13.33 91 GLU A CA 1
ATOM 1438 C C . GLU A 1 96 ? -33.504 -5.399 9.646 1.00 13.27 91 GLU A C 1
ATOM 1439 O O . GLU A 1 96 ? -33.752 -6.289 8.825 1.00 12.57 91 GLU A O 1
ATOM 1451 N N . LEU A 1 97 ? -32.468 -5.448 10.479 1.00 11.33 92 LEU A N 1
ATOM 1452 C CA . LEU A 1 97 ? -31.567 -6.602 10.525 1.00 14.22 92 LEU A CA 1
ATOM 1453 C C . LEU A 1 97 ? -32.311 -7.874 10.904 1.00 14.02 92 LEU A C 1
ATOM 1454 O O . LEU A 1 97 ? -32.157 -8.934 10.258 1.00 13.44 92 LEU A O 1
ATOM 1470 N N . GLN A 1 98 ? -33.113 -7.799 11.977 1.00 11.50 93 GLN A N 1
ATOM 1471 C CA . GLN A 1 98 ? -33.928 -8.930 12.391 1.00 15.85 93 GLN A CA 1
ATOM 1472 C C . GLN A 1 98 ? -34.883 -9.355 11.285 1.00 14.51 93 GLN A C 1
ATOM 1473 O O . GLN A 1 98 ? -35.171 -10.547 11.125 1.00 14.93 93 GLN A O 1
ATOM 1487 N N . GLY A 1 99 ? -35.382 -8.406 10.500 1.00 14.09 94 GLY A N 1
ATOM 1488 C CA . GLY A 1 99 ? -36.286 -8.778 9.426 1.00 12.70 94 GLY A CA 1
ATOM 1489 C C . GLY A 1 99 ? -35.589 -9.563 8.334 1.00 10.87 94 GLY A C 1
ATOM 1490 O O . GLY A 1 99 ? -36.163 -10.486 7.756 1.00 12.88 94 GLY A O 1
ATOM 1494 N N . VAL A 1 100 ? -34.345 -9.196 8.028 1.00 10.52 95 VAL A N 1
ATOM 1495 C CA . VAL A 1 100 ? -33.575 -9.924 7.023 1.00 11.62 95 VAL A CA 1
ATOM 1496 C C . VAL A 1 100 ? -33.246 -11.326 7.523 1.00 11.23 95 VAL A C 1
ATOM 1497 O O . VAL A 1 100 ? -33.385 -12.313 6.790 1.00 12.12 95 VAL A O 1
ATOM 1510 N N . CYS A 1 101 ? -32.770 -11.434 8.764 1.00 10.67 96 CYS A N 1
ATOM 1511 C CA . CYS A 1 101 ? -32.497 -12.751 9.332 1.00 9.11 96 CYS A CA 1
ATOM 1512 C C . CYS A 1 101 ? -33.754 -13.602 9.330 1.00 12.58 96 CYS A C 1
ATOM 1513 O O . CYS A 1 101 ? -33.711 -14.796 8.998 1.00 12.97 96 CYS A O 1
ATOM 1521 N N . ASP A 1 102 ? -34.902 -13.011 9.667 1.00 11.46 97 ASP A N 1
ATOM 1522 C CA . ASP A 1 102 ? -36.145 -13.771 9.654 1.00 13.61 97 ASP A CA 1
ATOM 1523 C C . ASP A 1 102 ? -36.531 -14.221 8.246 1.00 14.14 97 ASP A C 1
ATOM 1524 O O . ASP A 1 102 ? -37.074 -15.315 8.072 1.00 12.25 97 ASP A O 1
ATOM 1533 N N . THR A 1 103 ? -36.258 -13.387 7.230 1.00 11.38 98 THR A N 1
ATOM 1534 C CA . THR A 1 103 ? -36.516 -13.764 5.839 1.00 12.85 98 THR A CA 1
ATOM 1535 C C . THR A 1 103 ? -35.671 -14.963 5.432 1.00 11.08 98 THR A C 1
ATOM 1536 O O . THR A 1 103 ? -36.166 -15.927 4.837 1.00 10.46 98 THR A O 1
ATOM 1547 N N . VAL A 1 104 ? -34.384 -14.907 5.757 1.00 10.08 99 VAL A N 1
ATOM 1548 C CA . VAL A 1 104 ? -33.480 -16.007 5.400 1.00 9.33 99 VAL A CA 1
ATOM 1549 C C . VAL A 1 104 ? -33.908 -17.286 6.113 1.00 10.84 99 VAL A C 1
ATOM 1550 O O . VAL A 1 104 ? -34.053 -18.342 5.487 1.00 10.39 99 VAL A O 1
ATOM 1563 N N . LEU A 1 105 ? -34.160 -17.199 7.426 1.00 10.28 100 LEU A N 1
ATOM 1564 C CA . LEU A 1 105 ? -34.552 -18.374 8.190 1.00 10.18 100 LEU A CA 1
ATOM 1565 C C . LEU A 1 105 ? -35.862 -18.953 7.663 1.00 10.74 100 LEU A C 1
ATOM 1566 O O . LEU A 1 105 ? -36.047 -20.177 7.622 1.00 13.21 100 LEU A O 1
ATOM 1582 N N . GLY A 1 106 ? -36.765 -18.078 7.236 1.00 10.52 101 GLY A N 1
ATOM 1583 C CA . GLY A 1 106 ? -37.999 -18.528 6.605 1.00 14.67 101 GLY A CA 1
ATOM 1584 C C . GLY A 1 106 ? -37.775 -19.329 5.335 1.00 12.59 101 GLY A C 1
ATOM 1585 O O . GLY A 1 106 ? -38.423 -20.356 5.119 1.00 15.98 101 GLY A O 1
ATOM 1589 N N . LEU A 1 107 ? -36.881 -18.862 4.468 1.00 9.19 102 LEU A N 1
ATOM 1590 C CA . LEU A 1 107 ? -36.568 -19.624 3.260 1.00 9.71 102 LEU A CA 1
ATOM 1591 C C . LEU A 1 107 ? -35.948 -20.969 3.616 1.00 12.98 102 LEU A C 1
ATOM 1592 O O . LEU A 1 107 ? -36.256 -21.999 2.989 1.00 10.86 102 LEU A O 1
ATOM 1608 N N . LEU A 1 108 ? -35.042 -20.990 4.599 1.00 11.75 103 LEU A N 1
ATOM 1609 C CA . LEU A 1 108 ? -34.424 -22.257 4.980 1.00 12.82 103 LEU A CA 1
ATOM 1610 C C . LEU A 1 108 ? -35.466 -23.238 5.490 1.00 12.93 103 LEU A C 1
ATOM 1611 O O . LEU A 1 108 ? -35.424 -24.438 5.164 1.00 13.44 103 LEU A O 1
ATOM 1627 N N . ASP A 1 109 ? -36.425 -22.739 6.271 1.00 12.87 104 ASP A N 1
ATOM 1628 C CA . ASP A 1 109 ? -37.464 -23.573 6.874 1.00 16.25 104 ASP A CA 1
ATOM 1629 C C . ASP A 1 109 ? -38.622 -23.866 5.913 1.00 19.41 104 ASP A C 1
ATOM 1630 O O . ASP A 1 109 ? -39.342 -24.859 6.114 1.00 26.50 104 ASP A O 1
ATOM 1639 N N . SER A 1 110 ? -38.813 -23.039 4.868 1.00 16.22 105 SER A N 1
ATOM 1640 C CA . SER A 1 110 ? -39.857 -23.209 3.851 1.00 17.56 105 SER A CA 1
ATOM 1641 C C . SER A 1 110 ? -39.304 -23.049 2.414 1.00 24.07 105 SER A C 1
ATOM 1642 O O . SER A 1 110 ? -39.580 -22.036 1.760 1.00 23.72 105 SER A O 1
ATOM 1650 N N . HIS A 1 111 ? -38.603 -24.050 1.861 1.00 20.70 106 HIS A N 1
ATOM 1651 C CA . HIS A 1 111 ? -38.513 -25.402 2.361 1.00 23.40 106 HIS A CA 1
ATOM 1652 C C . HIS A 1 111 ? -37.142 -25.970 1.970 1.00 20.80 106 HIS A C 1
ATOM 1653 O O . HIS A 1 111 ? -37.024 -27.169 1.701 1.00 22.19 106 HIS A O 1
ATOM 1667 N N . LEU A 1 112 ? -36.109 -25.118 1.981 1.00 12.48 107 LEU A N 1
ATOM 1668 C CA . LEU A 1 112 ? -34.773 -25.525 1.526 1.00 13.56 107 LEU A CA 1
ATOM 1669 C C . LEU A 1 112 ? -34.234 -26.696 2.340 1.00 13.34 107 LEU A C 1
ATOM 1670 O O . LEU A 1 112 ? -33.735 -27.676 1.780 1.00 16.81 107 LEU A O 1
ATOM 1686 N N . ILE A 1 113 ? -34.280 -26.603 3.669 1.00 13.63 108 ILE A N 1
ATOM 1687 C CA . ILE A 1 113 ? -33.650 -27.636 4.487 1.00 14.45 108 ILE A CA 1
ATOM 1688 C C . ILE A 1 113 ? -34.369 -28.977 4.337 1.00 17.05 108 ILE A C 1
ATOM 1689 O O . ILE A 1 113 ? -33.735 -30.022 4.139 1.00 17.77 108 ILE A O 1
ATOM 1705 N N . LYS A 1 114 ? -35.695 -28.983 4.451 1.00 15.15 109 LYS A N 1
ATOM 1706 C CA . LYS A 1 114 ? -36.402 -30.268 4.418 1.00 16.43 109 LYS A CA 1
ATOM 1707 C C . LYS A 1 114 ? -36.246 -30.993 3.080 1.00 23.13 109 LYS A C 1
ATOM 1708 O O . LYS A 1 114 ? -36.345 -32.226 3.037 1.00 20.04 109 LYS A O 1
ATOM 1727 N N . GLU A 1 115 ? -36.025 -30.270 1.977 1.00 14.83 110 GLU A N 1
ATOM 1728 C CA . GLU A 1 115 ? -35.844 -30.933 0.691 1.00 20.04 110 GLU A CA 1
ATOM 1729 C C . GLU A 1 115 ? -34.385 -31.258 0.402 1.00 24.17 110 GLU A C 1
ATOM 1730 O O . GLU A 1 115 ? -34.104 -31.907 -0.615 1.00 23.04 110 GLU A O 1
ATOM 1742 N N . ALA A 1 116 ? -33.467 -30.868 1.299 1.00 15.96 111 ALA A N 1
ATOM 1743 C CA . ALA A 1 116 ? -32.024 -31.033 1.106 1.00 17.17 111 ALA A CA 1
ATOM 1744 C C . ALA A 1 116 ? -31.609 -32.395 1.653 1.00 22.58 111 ALA A C 1
ATOM 1745 O O . ALA A 1 116 ? -31.537 -32.589 2.867 1.00 27.68 111 ALA A O 1
ATOM 1752 N N . GLY A 1 117 ? -31.318 -33.324 0.754 1.00 21.29 112 GLY A N 1
ATOM 1753 C CA . GLY A 1 117 ? -30.934 -34.668 1.149 1.00 23.15 112 GLY A CA 1
ATOM 1754 C C . GLY A 1 117 ? -29.455 -34.949 0.997 1.00 24.50 112 GLY A C 1
ATOM 1755 O O . GLY A 1 117 ? -28.879 -35.735 1.756 1.00 31.03 112 GLY A O 1
ATOM 1756 N N . ASP A 1 118 ? -28.821 -34.325 0.017 1.00 16.66 113 ASP A N 1
ATOM 1757 C CA . ASP A 1 118 ? -27.393 -34.511 -0.142 1.00 18.11 113 ASP A CA 1
ATOM 1758 C C . ASP A 1 118 ? -26.640 -33.767 0.937 1.00 20.67 113 ASP A C 1
ATOM 1759 O O . ASP A 1 118 ? -27.045 -32.691 1.383 1.00 17.07 113 ASP A O 1
ATOM 1768 N N . ALA A 1 119 ? -25.510 -34.337 1.344 1.00 19.33 114 ALA A N 1
ATOM 1769 C CA . ALA A 1 119 ? -24.774 -33.747 2.451 1.00 18.18 114 ALA A CA 1
ATOM 1770 C C . ALA A 1 119 ? -24.323 -32.322 2.137 1.00 17.34 114 ALA A C 1
ATOM 1771 O O . ALA A 1 119 ? -24.362 -31.454 3.015 1.00 19.92 114 ALA A O 1
ATOM 1778 N N . GLU A 1 120 ? -23.873 -32.068 0.902 1.00 17.30 115 GLU A N 1
ATOM 1779 C CA . GLU A 1 120 ? -23.356 -30.754 0.525 1.00 20.72 115 GLU A CA 1
ATOM 1780 C C . GLU A 1 120 ? -24.430 -29.679 0.579 1.00 21.06 115 GLU A C 1
ATOM 1781 O O . GLU A 1 120 ? -24.128 -28.517 0.883 1.00 21.93 115 GLU A O 1
ATOM 1793 N N . SER A 1 121 ? -25.674 -30.026 0.282 1.00 13.84 116 SER A N 1
ATOM 1794 C CA . SER A 1 121 ? -26.736 -29.032 0.398 1.00 14.58 116 SER A CA 1
ATOM 1795 C C . SER A 1 121 ? -27.238 -28.933 1.839 1.00 13.09 116 SER A C 1
ATOM 1796 O O . SER A 1 121 ? -27.431 -27.834 2.369 1.00 12.82 116 SER A O 1
ATOM 1804 N N . ARG A 1 122 ? -27.400 -30.065 2.510 1.00 11.44 117 ARG A N 1
ATOM 1805 C CA . ARG A 1 122 ? -27.960 -30.027 3.857 1.00 12.97 117 ARG A CA 1
ATOM 1806 C C . ARG A 1 122 ? -27.031 -29.319 4.827 1.00 12.44 117 ARG A C 1
ATOM 1807 O O . ARG A 1 122 ? -27.482 -28.479 5.613 1.00 9.81 117 ARG A O 1
ATOM 1828 N N . VAL A 1 123 ? -25.727 -29.614 4.766 1.00 8.73 118 VAL A N 1
ATOM 1829 C CA . VAL A 1 123 ? -24.760 -28.930 5.606 1.00 9.05 118 VAL A CA 1
ATOM 1830 C C . VAL A 1 123 ? -24.720 -27.445 5.275 1.00 9.76 118 VAL A C 1
ATOM 1831 O O . VAL A 1 123 ? -24.652 -26.598 6.162 1.00 9.60 118 VAL A O 1
ATOM 1844 N N . PHE A 1 124 ? -24.772 -27.108 3.986 1.00 9.23 119 PHE A N 1
ATOM 1845 C CA . PHE A 1 124 ? -24.730 -25.699 3.602 1.00 10.33 119 PHE A CA 1
ATOM 1846 C C . PHE A 1 124 ? -25.891 -24.939 4.233 1.00 8.44 119 PHE A C 1
ATOM 1847 O O . PHE A 1 124 ? -25.707 -23.864 4.817 1.00 9.28 119 PHE A O 1
ATOM 1864 N N . TYR A 1 125 ? -27.104 -25.498 4.149 1.00 9.31 120 TYR A N 1
ATOM 1865 C CA . TYR A 1 125 ? -28.270 -24.777 4.639 1.00 8.21 120 TYR A CA 1
ATOM 1866 C C . TYR A 1 125 ? -28.293 -24.719 6.163 1.00 10.01 120 TYR A C 1
ATOM 1867 O O . TYR A 1 125 ? -28.696 -23.697 6.738 1.00 10.01 120 TYR A O 1
ATOM 1885 N N . LEU A 1 126 ? -27.856 -25.796 6.838 1.00 9.69 121 LEU A N 1
ATOM 1886 C CA . LEU A 1 126 ? -27.816 -25.792 8.299 1.00 9.51 121 LEU A CA 1
ATOM 1887 C C . LEU A 1 126 ? -26.775 -24.812 8.822 1.00 11.12 121 LEU A C 1
ATOM 1888 O O . LEU A 1 126 ? -27.013 -24.129 9.828 1.00 12.69 121 LEU A O 1
ATOM 1904 N N . LYS A 1 127 ? -25.627 -24.712 8.147 1.00 8.11 122 LYS A N 1
ATOM 1905 C CA . LYS A 1 127 ? -24.660 -23.672 8.468 1.00 9.31 122 LYS A CA 1
ATOM 1906 C C . LYS A 1 127 ? -25.299 -22.292 8.371 1.00 12.25 122 LYS A C 1
ATOM 1907 O O . LYS A 1 127 ? -25.113 -21.448 9.262 1.00 8.88 122 LYS A O 1
ATOM 1926 N N . MET A 1 128 ? -26.019 -22.031 7.270 1.00 10.56 123 MET A N 1
ATOM 1927 C CA . MET A 1 128 ? -26.716 -20.750 7.116 1.00 10.34 123 MET A CA 1
ATOM 1928 C C . MET A 1 128 ? -27.681 -20.502 8.276 1.00 7.31 123 MET A C 1
ATOM 1929 O O . MET A 1 128 ? -27.733 -19.392 8.811 1.00 8.62 123 MET A O 1
ATOM 1943 N N . LYS A 1 129 ? -28.449 -21.518 8.680 1.00 10.79 124 LYS A N 1
ATOM 1944 C CA . LYS A 1 129 ? -29.378 -21.359 9.786 1.00 8.93 124 LYS A CA 1
ATOM 1945 C C . LYS A 1 129 ? -28.629 -20.980 11.064 1.00 11.92 124 LYS A C 1
ATOM 1946 O O . LYS A 1 129 ? -29.022 -20.038 11.774 1.00 11.24 124 LYS A O 1
ATOM 1965 N N . GLY A 1 130 ? -27.503 -21.650 11.327 1.00 8.51 125 GLY A N 1
ATOM 1966 C CA . GLY A 1 130 ? -26.651 -21.266 12.453 1.00 9.89 125 GLY A CA 1
ATOM 1967 C C . GLY A 1 130 ? -26.176 -19.824 12.366 1.00 8.54 125 GLY A C 1
ATOM 1968 O O . GLY A 1 130 ? -26.222 -19.073 13.356 1.00 9.22 125 GLY A O 1
ATOM 1972 N N . ASP A 1 131 ? -25.710 -19.418 11.175 1.00 9.17 126 ASP A N 1
ATOM 1973 C CA . ASP A 1 131 ? -25.200 -18.067 10.964 1.00 8.19 126 ASP A CA 1
ATOM 1974 C C . ASP A 1 131 ? -26.273 -17.013 11.235 1.00 9.84 126 ASP A C 1
ATOM 1975 O O . ASP A 1 131 ? -26.003 -16.008 11.907 1.00 9.67 126 ASP A O 1
ATOM 1984 N N . TYR A 1 132 ? -27.499 -17.208 10.719 1.00 10.00 127 TYR A N 1
ATOM 1985 C CA . TYR A 1 132 ? -28.486 -16.131 10.843 1.00 12.61 127 TYR A CA 1
ATOM 1986 C C . TYR A 1 132 ? -29.085 -16.096 12.252 1.00 10.70 127 TYR A C 1
ATOM 1987 O O . TYR A 1 132 ? -29.413 -15.012 12.750 1.00 9.68 127 TYR A O 1
ATOM 2005 N N . TYR A 1 133 ? -29.172 -17.236 12.947 1.00 10.56 128 TYR A N 1
ATOM 2006 C CA . TYR A 1 133 ? -29.473 -17.156 14.376 1.00 10.67 128 TYR A CA 1
ATOM 2007 C C . TYR A 1 133 ? -28.333 -16.486 15.135 1.00 7.91 128 TYR A C 1
ATOM 2008 O O . TYR A 1 133 ? -28.569 -15.751 16.105 1.00 11.22 128 TYR A O 1
ATOM 2026 N N . ARG A 1 134 ? -27.083 -16.728 14.733 1.00 9.53 129 ARG A N 1
ATOM 2027 C CA . ARG A 1 134 ? -25.978 -16.041 15.381 1.00 10.32 129 ARG A CA 1
ATOM 2028 C C . ARG A 1 134 ? -26.107 -14.523 15.218 1.00 12.52 129 ARG A C 1
ATOM 2029 O O . ARG A 1 134 ? -25.902 -13.766 16.171 1.00 10.28 129 ARG A O 1
ATOM 2050 N N . TYR A 1 135 ? -26.412 -14.049 14.008 1.00 9.49 130 TYR A N 1
ATOM 2051 C CA . TYR A 1 135 ? -26.580 -12.608 13.825 1.00 10.85 130 TYR A CA 1
ATOM 2052 C C . TYR A 1 135 ? -27.731 -12.080 14.670 1.00 10.47 130 TYR A C 1
ATOM 2053 O O . TYR A 1 135 ? -27.663 -10.970 15.214 1.00 13.35 130 TYR A O 1
ATOM 2071 N N . LEU A 1 136 ? -28.798 -12.850 14.802 1.00 10.13 131 LEU A N 1
ATOM 2072 C CA . LEU A 1 136 ? -29.857 -12.449 15.714 1.00 10.93 131 LEU A CA 1
ATOM 2073 C C . LEU A 1 136 ? -29.329 -12.387 17.149 1.00 14.72 131 LEU A C 1
ATOM 2074 O O . LEU A 1 136 ? -29.621 -11.439 17.884 1.00 14.40 131 LEU A O 1
ATOM 2090 N N . ALA A 1 137 ? -28.512 -13.369 17.548 1.00 13.13 132 ALA A N 1
ATOM 2091 C CA . ALA A 1 137 ? -28.007 -13.393 18.915 1.00 14.41 132 ALA A CA 1
ATOM 2092 C C . ALA A 1 137 ? -27.156 -12.172 19.211 1.00 13.40 132 ALA A C 1
ATOM 2093 O O . ALA A 1 137 ? -27.132 -11.703 20.358 1.00 16.90 132 ALA A O 1
ATOM 2100 N N . GLU A 1 138 ? -26.428 -11.658 18.203 1.00 13.92 133 GLU A N 1
ATOM 2101 C CA . GLU A 1 138 ? -25.542 -10.524 18.413 1.00 16.36 133 GLU A CA 1
ATOM 2102 C C . GLU A 1 138 ? -26.298 -9.287 18.894 1.00 15.81 133 GLU A C 1
ATOM 2103 O O . GLU A 1 138 ? -25.695 -8.437 19.551 1.00 14.76 133 GLU A O 1
ATOM 2115 N N . VAL A 1 139 ? -27.593 -9.180 18.603 1.00 13.96 134 VAL A N 1
ATOM 2116 C CA . VAL A 1 139 ? -28.385 -8.015 18.977 1.00 19.26 134 VAL A CA 1
ATOM 2117 C C . VAL A 1 139 ? -29.437 -8.335 20.022 1.00 20.78 134 VAL A C 1
ATOM 2118 O O . VAL A 1 139 ? -30.151 -7.419 20.464 1.00 22.57 134 VAL A O 1
ATOM 2131 N N . ALA A 1 140 ? -29.552 -9.590 20.455 1.00 15.41 135 ALA A N 1
ATOM 2132 C CA . ALA A 1 140 ? -30.602 -9.991 21.378 1.00 20.03 135 ALA A CA 1
ATOM 2133 C C . ALA A 1 140 ? -30.171 -9.719 22.816 1.00 21.81 135 ALA A C 1
ATOM 2134 O O . ALA A 1 140 ? -28.979 -9.577 23.107 1.00 22.82 135 ALA A O 1
ATOM 2141 N N . THR A 1 141 ? -31.147 -9.675 23.730 1.00 27.68 136 THR A N 1
ATOM 2142 C CA . THR A 1 141 ? -30.801 -9.543 25.150 1.00 30.71 136 THR A CA 1
ATOM 2143 C C . THR A 1 141 ? -31.337 -10.650 26.052 1.00 34.70 136 THR A C 1
ATOM 2144 O O . THR A 1 141 ? -30.580 -11.163 26.889 1.00 41.94 136 THR A O 1
ATOM 2155 N N . GLY A 1 142 ? -32.617 -11.030 25.953 1.00 34.82 137 GLY A N 1
ATOM 2156 C CA . GLY A 1 142 ? -33.250 -11.817 27.017 1.00 44.85 137 GLY A CA 1
ATOM 2157 C C . GLY A 1 142 ? -33.630 -13.244 26.649 1.00 55.51 137 GLY A C 1
ATOM 2158 O O . GLY A 1 142 ? -33.230 -14.202 27.331 1.00 52.56 137 GLY A O 1
ATOM 2162 N N . ASP A 1 144 ? -34.458 -13.387 25.599 1.00 50.73 139 ASP A N 1
ATOM 2163 C CA . ASP A 1 144 ? -34.526 -14.598 24.790 1.00 39.55 139 ASP A CA 1
ATOM 2164 C C . ASP A 1 144 ? -33.278 -14.779 23.904 1.00 29.75 139 ASP A C 1
ATOM 2165 O O . ASP A 1 144 ? -33.266 -15.578 22.942 1.00 26.91 139 ASP A O 1
ATOM 2169 N N . LYS A 1 145 ? -32.223 -14.027 24.206 1.00 26.12 140 LYS A N 1
ATOM 2170 C CA . LYS A 1 145 ? -30.904 -14.348 23.693 1.00 26.03 140 LYS A CA 1
ATOM 2171 C C . LYS A 1 145 ? -30.576 -15.822 23.912 1.00 28.74 140 LYS A C 1
ATOM 2172 O O . LYS A 1 145 ? -30.024 -16.488 23.021 1.00 21.29 140 LYS A O 1
ATOM 2191 N N . LYS A 1 146 ? -30.926 -16.357 25.089 1.00 19.92 141 LYS A N 1
ATOM 2192 C CA . LYS A 1 146 ? -30.586 -17.746 25.392 1.00 26.17 141 LYS A CA 1
ATOM 2193 C C . LYS A 1 146 ? -31.229 -18.699 24.403 1.00 18.53 141 LYS A C 1
ATOM 2194 O O . LYS A 1 146 ? -30.612 -19.689 23.995 1.00 17.79 141 LYS A O 1
ATOM 2213 N N . ARG A 1 147 ? -32.483 -18.446 24.042 1.00 18.86 142 ARG A N 1
ATOM 2214 C CA . ARG A 1 147 ? -33.185 -19.345 23.142 1.00 20.82 142 ARG A CA 1
ATOM 2215 C C . ARG A 1 147 ? -32.622 -19.233 21.730 1.00 18.10 142 ARG A C 1
ATOM 2216 O O . ARG A 1 147 ? -32.486 -20.241 21.027 1.00 17.81 142 ARG A O 1
ATOM 2237 N N . ILE A 1 148 ? -32.297 -18.012 21.306 1.00 18.34 143 ILE A N 1
ATOM 2238 C CA . ILE A 1 148 ? -31.668 -17.797 20.003 1.00 16.42 143 ILE A CA 1
ATOM 2239 C C . ILE A 1 148 ? -30.310 -18.500 19.938 1.00 17.04 143 ILE A C 1
ATOM 2240 O O . ILE A 1 148 ? -29.974 -19.158 18.948 1.00 12.74 143 ILE A O 1
ATOM 2256 N N . ILE A 1 149 ? -29.498 -18.340 20.978 1.00 14.17 144 ILE A N 1
ATOM 2257 C CA . ILE A 1 149 ? -28.189 -18.986 21.037 1.00 13.12 144 ILE A CA 1
ATOM 2258 C C . ILE A 1 149 ? -28.333 -20.496 20.912 1.00 18.18 144 ILE A C 1
ATOM 2259 O O . ILE A 1 149 ? -27.583 -21.153 20.175 1.00 16.02 144 ILE A O 1
ATOM 2275 N N . ASP A 1 150 ? -29.319 -21.080 21.585 1.00 15.24 145 ASP A N 1
ATOM 2276 C CA . ASP A 1 150 ? -29.452 -22.528 21.494 1.00 17.35 145 ASP A CA 1
ATOM 2277 C C . ASP A 1 150 ? -29.939 -22.962 20.106 1.00 15.79 145 ASP A C 1
ATOM 2278 O O . ASP A 1 150 ? -29.592 -24.054 19.641 1.00 13.86 145 ASP A O 1
ATOM 2287 N N . SER A 1 151 ? -30.776 -22.148 19.453 1.00 17.83 146 SER A N 1
ATOM 2288 C CA . SER A 1 151 ? -31.148 -22.428 18.063 1.00 14.27 146 SER A CA 1
ATOM 2289 C C . SER A 1 151 ? -29.929 -22.403 17.146 1.00 10.99 146 SER A C 1
ATOM 2290 O O . SER A 1 151 ? -29.788 -23.272 16.278 1.00 13.20 146 SER A O 1
ATOM 2298 N N . ALA A 1 152 ? -29.051 -21.401 17.296 1.00 10.86 147 ALA A N 1
ATOM 2299 C CA . ALA A 1 152 ? -27.818 -21.386 16.518 1.00 12.60 147 ALA A CA 1
ATOM 2300 C C . ALA A 1 152 ? -26.994 -22.641 16.793 1.00 14.67 147 ALA A C 1
ATOM 2301 O O . ALA A 1 152 ? -26.536 -23.319 15.866 1.00 12.06 147 ALA A O 1
ATOM 2308 N N . ARG A 1 153 ? -26.762 -22.937 18.072 1.00 13.53 148 ARG A N 1
ATOM 2309 C CA . ARG A 1 153 ? -25.953 -24.093 18.454 1.00 11.74 148 ARG A CA 1
ATOM 2310 C C . ARG A 1 153 ? -26.511 -25.372 17.853 1.00 10.58 148 ARG A C 1
ATOM 2311 O O . ARG A 1 153 ? -25.767 -26.209 17.339 1.00 11.91 148 ARG A O 1
ATOM 2332 N N . SER A 1 154 ? -27.830 -25.536 17.906 1.00 13.14 149 SER A N 1
ATOM 2333 C CA . SER A 1 154 ? -28.450 -26.763 17.428 1.00 14.76 149 SER A CA 1
ATOM 2334 C C . SER A 1 154 ? -28.260 -26.929 15.929 1.00 16.82 149 SER A C 1
ATOM 2335 O O . SER A 1 154 ? -27.965 -28.028 15.449 1.00 13.58 149 SER A O 1
ATOM 2343 N N . ALA A 1 155 ? -28.402 -25.843 15.181 1.00 12.53 150 ALA A N 1
ATOM 2344 C CA . ALA A 1 155 ? -28.206 -25.900 13.738 1.00 12.74 150 ALA A CA 1
ATOM 2345 C C . ALA A 1 155 ? -26.762 -26.222 13.407 1.00 10.02 150 ALA A C 1
ATOM 2346 O O . ALA A 1 155 ? -26.481 -27.096 12.572 1.00 11.82 150 ALA A O 1
ATOM 2353 N N . TYR A 1 156 ? -25.831 -25.498 14.026 1.00 11.19 151 TYR A N 1
ATOM 2354 C CA . TYR A 1 156 ? -24.418 -25.742 13.774 1.00 9.11 151 TYR A CA 1
ATOM 2355 C C . TYR A 1 156 ? -24.038 -27.173 14.123 1.00 15.67 151 TYR A C 1
ATOM 2356 O O . TYR A 1 156 ? -23.258 -27.802 13.400 1.00 12.31 151 TYR A O 1
ATOM 2374 N N . GLN A 1 157 ? -24.558 -27.694 15.243 1.00 13.22 152 GLN A N 1
ATOM 2375 C CA . GLN A 1 157 ? -24.175 -29.033 15.697 1.00 12.46 152 GLN A CA 1
ATOM 2376 C C . GLN A 1 157 ? -24.663 -30.090 14.719 1.00 14.90 152 GLN A C 1
ATOM 2377 O O . GLN A 1 157 ? -23.935 -31.045 14.409 1.00 14.35 152 GLN A O 1
ATOM 2391 N N . GLU A 1 158 ? -25.897 -29.947 14.231 1.00 13.74 153 GLU A N 1
ATOM 2392 C CA . GLU A 1 158 ? -26.404 -30.908 13.261 1.00 11.59 153 GLU A CA 1
ATOM 2393 C C . GLU A 1 158 ? -25.587 -30.853 11.976 1.00 14.77 153 GLU A C 1
ATOM 2394 O O . GLU A 1 158 ? -25.267 -31.892 11.382 1.00 13.55 153 GLU A O 1
ATOM 2406 N N . ALA A 1 159 ? -25.223 -29.651 11.538 1.00 9.90 154 ALA A N 1
ATOM 2407 C CA . ALA A 1 159 ? -24.355 -29.521 10.381 1.00 10.55 154 ALA A CA 1
ATOM 2408 C C . ALA A 1 159 ? -23.011 -30.182 10.638 1.00 12.20 154 ALA A C 1
ATOM 2409 O O . ALA A 1 159 ? -22.451 -30.835 9.745 1.00 11.94 154 ALA A O 1
ATOM 2416 N N . MET A 1 160 ? -22.453 -29.997 11.836 1.00 11.17 155 MET A N 1
ATOM 2417 C CA . MET A 1 160 ? -21.140 -30.575 12.118 1.00 12.23 155 MET A CA 1
ATOM 2418 C C . MET A 1 160 ? -21.210 -32.095 12.071 1.00 12.86 155 MET A C 1
ATOM 2419 O O . MET A 1 160 ? -20.338 -32.749 11.486 1.00 15.05 155 MET A O 1
ATOM 2433 N N . ASP A 1 161 ? -22.266 -32.669 12.651 1.00 13.03 156 ASP A N 1
ATOM 2434 C CA . ASP A 1 161 ? -22.386 -34.133 12.699 1.00 13.97 156 ASP A CA 1
ATOM 2435 C C . ASP A 1 161 ? -22.440 -34.715 11.289 1.00 17.69 156 ASP A C 1
ATOM 2436 O O . ASP A 1 161 ? -21.780 -35.721 10.996 1.00 16.01 156 ASP A O 1
ATOM 2445 N N . ILE A 1 162 ? -23.228 -34.093 10.400 1.00 14.74 157 ILE A N 1
ATOM 2446 C CA . ILE A 1 162 ? -23.331 -34.561 9.020 1.00 12.78 157 ILE A CA 1
ATOM 2447 C C . ILE A 1 162 ? -21.996 -34.388 8.304 1.00 13.86 157 ILE A C 1
ATOM 2448 O O . ILE A 1 162 ? -21.538 -35.287 7.590 1.00 16.43 157 ILE A O 1
ATOM 2464 N N . SER A 1 163 ? -21.343 -33.234 8.487 1.00 10.97 158 SER A N 1
ATOM 2465 C CA . SER A 1 163 ? -20.109 -32.947 7.758 1.00 15.48 158 SER A CA 1
ATOM 2466 C C . SER A 1 163 ? -19.017 -33.929 8.153 1.00 14.56 158 SER A C 1
ATOM 2467 O O . SER A 1 163 ? -18.234 -34.370 7.306 1.00 16.86 158 SER A O 1
ATOM 2475 N N . LYS A 1 164 ? -18.957 -34.291 9.429 1.00 14.03 159 LYS A N 1
ATOM 2476 C CA . LYS A 1 164 ? -17.898 -35.197 9.849 1.00 18.83 159 LYS A CA 1
ATOM 2477 C C . LYS A 1 164 ? -18.129 -36.595 9.306 1.00 18.21 159 LYS A C 1
ATOM 2478 O O . LYS A 1 164 ? -17.165 -37.308 9.009 1.00 22.37 159 LYS A O 1
ATOM 2497 N N . LYS A 1 165 ? -19.384 -37.007 9.165 1.00 17.09 160 LYS A N 1
ATOM 2498 C CA . LYS A 1 165 ? -19.682 -38.320 8.595 1.00 18.08 160 LYS A CA 1
ATOM 2499 C C . LYS A 1 165 ? -19.541 -38.372 7.077 1.00 23.94 160 LYS A C 1
ATOM 2500 O O . LYS A 1 165 ? -19.201 -39.427 6.533 1.00 23.47 160 LYS A O 1
ATOM 2519 N N . GLU A 1 166 ? -19.827 -37.276 6.375 1.00 17.79 161 GLU A N 1
ATOM 2520 C CA . GLU A 1 166 ? -20.071 -37.320 4.939 1.00 17.71 161 GLU A CA 1
ATOM 2521 C C . GLU A 1 166 ? -19.085 -36.521 4.096 1.00 18.87 161 GLU A C 1
ATOM 2522 O O . GLU A 1 166 ? -19.139 -36.621 2.867 1.00 23.05 161 GLU A O 1
ATOM 2534 N N . MET A 1 167 ? -18.215 -35.713 4.689 1.00 15.68 162 MET A N 1
ATOM 2535 C CA . MET A 1 167 ? -17.336 -34.853 3.911 1.00 16.10 162 MET A CA 1
ATOM 2536 C C . MET A 1 167 ? -15.903 -35.044 4.373 1.00 16.54 162 MET A C 1
ATOM 2537 O O . MET A 1 167 ? -15.668 -35.349 5.544 1.00 17.97 162 MET A O 1
ATOM 2551 N N . PRO A 1 168 ? -14.929 -34.845 3.487 1.00 16.49 163 PRO A N 1
ATOM 2552 C CA . PRO A 1 168 ? -13.518 -34.887 3.913 1.00 20.51 163 PRO A CA 1
ATOM 2553 C C . PRO A 1 168 ? -13.160 -33.668 4.742 1.00 19.10 163 PRO A C 1
ATOM 2554 O O . PRO A 1 168 ? -13.800 -32.611 4.612 1.00 15.15 163 PRO A O 1
ATOM 2565 N N . PRO A 1 169 ? -12.106 -33.762 5.555 1.00 18.68 164 PRO A N 1
ATOM 2566 C CA . PRO A 1 169 ? -11.766 -32.631 6.425 1.00 16.27 164 PRO A CA 1
ATOM 2567 C C . PRO A 1 169 ? -11.404 -31.374 5.674 1.00 20.72 164 PRO A C 1
ATOM 2568 O O . PRO A 1 169 ? -11.473 -30.288 6.260 1.00 17.99 164 PRO A O 1
ATOM 2579 N N . THR A 1 170 ? -11.026 -31.466 4.396 1.00 15.89 165 THR A N 1
ATOM 2580 C CA . THR A 1 170 ? -10.692 -30.274 3.641 1.00 13.47 165 THR A CA 1
ATOM 2581 C C . THR A 1 170 ? -11.857 -29.718 2.852 1.00 12.99 165 THR A C 1
ATOM 2582 O O . THR A 1 170 ? -11.678 -28.727 2.136 1.00 13.46 165 THR A O 1
ATOM 2593 N N . ASN A 1 171 ? -13.018 -30.335 2.921 1.00 15.48 166 ASN A N 1
ATOM 2594 C CA . ASN A 1 171 ? -14.149 -29.799 2.179 1.00 16.93 166 ASN A CA 1
ATOM 2595 C C . ASN A 1 171 ? -14.385 -28.340 2.591 1.00 15.67 166 ASN A C 1
ATOM 2596 O O . ASN A 1 171 ? -14.471 -28.052 3.798 1.00 12.83 166 ASN A O 1
ATOM 2607 N N . PRO A 1 172 ? -14.465 -27.388 1.642 1.00 13.34 167 PRO A N 1
ATOM 2608 C CA . PRO A 1 172 ? -14.612 -25.973 2.037 1.00 13.78 167 PRO A CA 1
ATOM 2609 C C . PRO A 1 172 ? -15.884 -25.655 2.809 1.00 10.82 167 PRO A C 1
ATOM 2610 O O . PRO A 1 172 ? -15.862 -24.747 3.661 1.00 12.79 167 PRO A O 1
ATOM 2621 N N . ILE A 1 173 ? -16.985 -26.358 2.544 1.00 14.08 168 ILE A N 1
ATOM 2622 C CA . ILE A 1 173 ? -18.201 -26.159 3.325 1.00 11.70 168 ILE A CA 1
ATOM 2623 C C . ILE A 1 173 ? -17.977 -26.584 4.766 1.00 11.45 168 ILE A C 1
ATOM 2624 O O . ILE A 1 173 ? -18.377 -25.890 5.707 1.00 12.62 168 ILE A O 1
ATOM 2640 N N . ARG A 1 174 ? -17.409 -27.771 4.948 1.00 12.18 169 ARG A N 1
ATOM 2641 C CA . ARG A 1 174 ? -17.058 -28.259 6.278 1.00 9.58 169 ARG A CA 1
ATOM 2642 C C . ARG A 1 174 ? -16.134 -27.287 6.989 1.00 11.01 169 ARG A C 1
ATOM 2643 O O . ARG A 1 174 ? -16.333 -26.998 8.175 1.00 11.13 169 ARG A O 1
ATOM 2664 N N . LEU A 1 175 ? -15.116 -26.785 6.286 1.00 9.35 170 LEU A N 1
ATOM 2665 C CA . LEU A 1 175 ? -14.167 -25.868 6.922 1.00 7.59 170 LEU A CA 1
ATOM 2666 C C . LEU A 1 175 ? -14.821 -24.549 7.304 1.00 11.92 170 LEU A C 1
ATOM 2667 O O . LEU A 1 175 ? -14.554 -24.025 8.395 1.00 12.32 170 LEU A O 1
ATOM 2683 N N . GLY A 1 176 ? -15.662 -23.981 6.429 1.00 12.58 171 GLY A N 1
ATOM 2684 C CA . GLY A 1 176 ? -16.324 -22.715 6.758 1.00 11.63 171 GLY A CA 1
ATOM 2685 C C . GLY A 1 176 ? -17.328 -22.869 7.882 1.00 11.19 171 GLY A C 1
ATOM 2686 O O . GLY A 1 176 ? -17.480 -21.967 8.724 1.00 10.50 171 GLY A O 1
ATOM 2690 N N . LEU A 1 177 ? -17.989 -24.024 7.937 1.00 10.29 172 LEU A N 1
ATOM 2691 C CA . LEU A 1 177 ? -18.874 -24.330 9.048 1.00 11.82 172 LEU A CA 1
ATOM 2692 C C . LEU A 1 177 ? -18.103 -24.344 10.350 1.00 11.82 172 LEU A C 1
ATOM 2693 O O . LEU A 1 177 ? -18.520 -23.732 11.335 1.00 10.26 172 LEU A O 1
ATOM 2709 N N . ALA A 1 178 ? -16.954 -25.023 10.365 1.00 11.38 173 ALA A N 1
ATOM 2710 C CA . ALA A 1 178 ? -16.169 -25.114 11.595 1.00 12.12 173 ALA A CA 1
ATOM 2711 C C . ALA A 1 178 ? -15.643 -23.744 12.014 1.00 10.28 173 ALA A C 1
ATOM 2712 O O . ALA A 1 178 ? -15.651 -23.409 13.192 1.00 10.54 173 ALA A O 1
ATOM 2719 N N . LEU A 1 179 ? -15.137 -22.959 11.064 1.00 8.43 174 LEU A N 1
ATOM 2720 C CA . LEU A 1 179 ? -14.717 -21.591 11.354 1.00 10.95 174 LEU A CA 1
ATOM 2721 C C . LEU A 1 179 ? -15.820 -20.820 12.066 1.00 12.04 174 LEU A C 1
ATOM 2722 O O . LEU A 1 179 ? -15.607 -20.227 13.142 1.00 9.72 174 LEU A O 1
ATOM 2738 N N . ASN A 1 180 ? -17.020 -20.827 11.481 1.00 10.98 175 ASN A N 1
ATOM 2739 C CA . ASN A 1 180 ? -18.124 -20.024 12.009 1.00 12.20 175 ASN A CA 1
ATOM 2740 C C . ASN A 1 180 ? -18.623 -20.545 13.354 1.00 10.20 175 ASN A C 1
ATOM 2741 O O . ASN A 1 180 ? -18.898 -19.749 14.269 1.00 10.71 175 ASN A O 1
ATOM 2752 N N . PHE A 1 181 ? -18.718 -21.874 13.504 1.00 10.96 176 PHE A N 1
ATOM 2753 C CA . PHE A 1 181 ? -19.132 -22.463 14.779 1.00 9.72 176 PHE A CA 1
ATOM 2754 C C . PHE A 1 181 ? -18.125 -22.119 15.874 1.00 11.31 176 PHE A C 1
ATOM 2755 O O . PHE A 1 181 ? -18.505 -21.830 17.022 1.00 11.86 176 PHE A O 1
ATOM 2772 N N . SER A 1 182 ? -16.841 -22.073 15.521 1.00 10.40 177 SER A N 1
ATOM 2773 C CA . SER A 1 182 ? -15.803 -21.721 16.489 1.00 11.54 177 SER A CA 1
ATOM 2774 C C . SER A 1 182 ? -15.948 -20.270 16.922 1.00 10.82 177 SER A C 1
ATOM 2775 O O . SER A 1 182 ? -15.764 -19.939 18.100 1.00 11.96 177 SER A O 1
ATOM 2783 N N . VAL A 1 183 ? -16.265 -19.386 15.978 1.00 12.78 178 VAL A N 1
ATOM 2784 C CA . VAL A 1 183 ? -16.524 -17.989 16.335 1.00 11.63 178 VAL A CA 1
ATOM 2785 C C . VAL A 1 183 ? -17.790 -17.873 17.177 1.00 12.51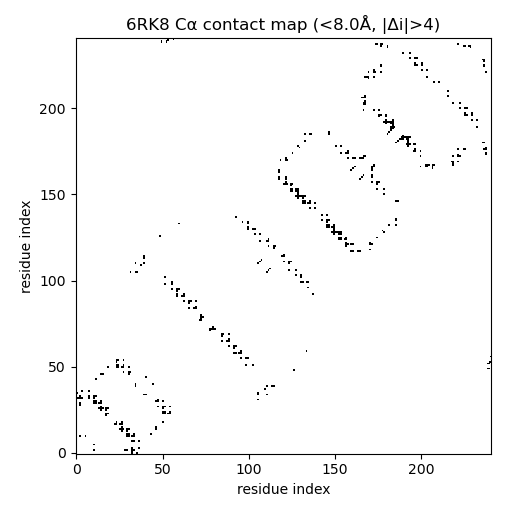 178 VAL A C 1
ATOM 2786 O O . VAL A 1 183 ? -17.816 -17.119 18.151 1.00 15.79 178 VAL A O 1
ATOM 2799 N N . PHE A 1 184 ? -18.843 -18.627 16.839 1.00 13.01 179 PHE A N 1
ATOM 2800 C CA . PHE A 1 184 ? -19.999 -18.760 17.723 1.00 12.20 179 PHE A CA 1
ATOM 2801 C C . PHE A 1 184 ? -19.554 -19.073 19.146 1.00 14.19 179 PHE A C 1
ATOM 2802 O O . PHE A 1 184 ? -19.939 -18.390 20.102 1.00 15.39 179 PHE A O 1
ATOM 2819 N N . HIS A 1 185 ? -18.772 -20.146 19.310 1.00 10.43 180 HIS A N 1
ATOM 2820 C CA . HIS A 1 185 ? -18.342 -20.514 20.657 1.00 12.90 180 HIS A CA 1
ATOM 2821 C C . HIS A 1 185 ? -17.638 -19.357 21.348 1.00 13.20 180 HIS A C 1
ATOM 2822 O O . HIS A 1 185 ? -17.861 -19.101 22.543 1.00 13.48 180 HIS A O 1
ATOM 2836 N N . TYR A 1 186 ? -16.761 -18.660 20.631 1.00 12.08 181 TYR A N 1
ATOM 2837 C CA . TYR A 1 186 ? -15.926 -17.654 21.270 1.00 15.70 181 TYR A CA 1
ATOM 2838 C C . TYR A 1 186 ? -16.738 -16.419 21.646 1.00 20.58 181 TYR A C 1
ATOM 2839 O O . TYR A 1 186 ? -16.678 -15.958 22.789 1.00 23.05 181 TYR A O 1
ATOM 2857 N N . GLU A 1 187 ? -17.483 -15.866 20.686 1.00 17.66 182 GLU A N 1
ATOM 2858 C CA . GLU A 1 187 ? -18.118 -14.545 20.782 1.00 21.15 182 GLU A CA 1
ATOM 2859 C C . GLU A 1 187 ? -19.512 -14.595 21.388 1.00 18.52 182 GLU A C 1
ATOM 2860 O O . GLU A 1 187 ? -19.949 -13.624 22.018 1.00 22.76 182 GLU A O 1
ATOM 2872 N N . ILE A 1 188 ? -20.243 -15.672 21.167 1.00 17.75 183 ILE A N 1
ATOM 2873 C CA . ILE A 1 188 ? -21.668 -15.735 21.459 1.00 14.02 183 ILE A CA 1
ATOM 2874 C C . ILE A 1 188 ? -21.953 -16.596 22.679 1.00 22.69 183 ILE A C 1
ATOM 2875 O O . ILE A 1 188 ? -22.794 -16.255 23.518 1.00 19.01 183 ILE A O 1
ATOM 2891 N N . ALA A 1 189 ? -21.321 -17.766 22.755 1.00 15.20 184 ALA A N 1
ATOM 2892 C CA . ALA A 1 189 ? -21.560 -18.727 23.812 1.00 17.51 184 ALA A CA 1
ATOM 2893 C C . ALA A 1 189 ? -20.620 -18.543 24.988 1.00 15.17 184 ALA A C 1
ATOM 2894 O O . ALA A 1 189 ? -20.745 -19.268 25.973 1.00 17.60 184 ALA A O 1
ATOM 2901 N N . ASN A 1 190 ? -19.668 -17.630 24.894 1.00 13.04 185 ASN A N 1
ATOM 2902 C CA . ASN A 1 190 ? -18.679 -17.413 25.953 1.00 19.88 185 ASN A CA 1
ATOM 2903 C C . ASN A 1 190 ? -17.987 -18.723 26.321 1.00 24.55 185 ASN A C 1
ATOM 2904 O O . ASN A 1 190 ? -17.872 -19.086 27.497 1.00 19.96 185 ASN A O 1
ATOM 2915 N N . SER A 1 191 ? -17.542 -19.450 25.294 1.00 18.11 186 SER A N 1
ATOM 2916 C CA . SER A 1 191 ? -16.785 -20.695 25.458 1.00 13.93 186 SER A CA 1
ATOM 2917 C C . SER A 1 191 ? -15.495 -20.609 24.659 1.00 15.54 186 SER A C 1
ATOM 2918 O O . SER A 1 191 ? -15.315 -21.327 23.665 1.00 16.08 186 SER A O 1
ATOM 2926 N N . PRO A 1 192 ? -14.584 -19.713 25.042 1.00 14.51 187 PRO A N 1
ATOM 2927 C CA . PRO A 1 192 ? -13.347 -19.560 24.266 1.00 15.12 187 PRO A CA 1
ATOM 2928 C C . PRO A 1 192 ? -12.534 -20.843 24.190 1.00 16.54 187 PRO A C 1
ATOM 2929 O O . PRO A 1 192 ? -11.864 -21.084 23.180 1.00 16.07 187 PRO A O 1
ATOM 2940 N N . GLU A 1 193 ? -12.581 -21.693 25.205 1.00 16.19 188 GLU A N 1
ATOM 2941 C CA . GLU A 1 193 ? -11.792 -22.915 25.120 1.00 16.88 188 GLU A CA 1
ATOM 2942 C C . GLU A 1 193 ? -12.360 -23.859 24.079 1.00 14.18 188 GLU A C 1
ATOM 2943 O O . GLU A 1 193 ? -11.594 -24.489 23.331 1.00 14.29 188 GLU A O 1
ATOM 2955 N N . GLU A 1 194 ? -13.694 -23.941 23.979 1.00 13.70 189 GLU A N 1
ATOM 2956 C CA . GLU A 1 194 ? -14.302 -24.766 22.942 1.00 12.01 189 GLU A CA 1
ATOM 2957 C C . GLU A 1 194 ? -13.947 -24.208 21.568 1.00 9.14 189 GLU A C 1
ATOM 2958 O O . GLU A 1 194 ? -13.692 -24.969 20.627 1.00 12.40 189 GLU A O 1
ATOM 2970 N N . ALA A 1 195 ?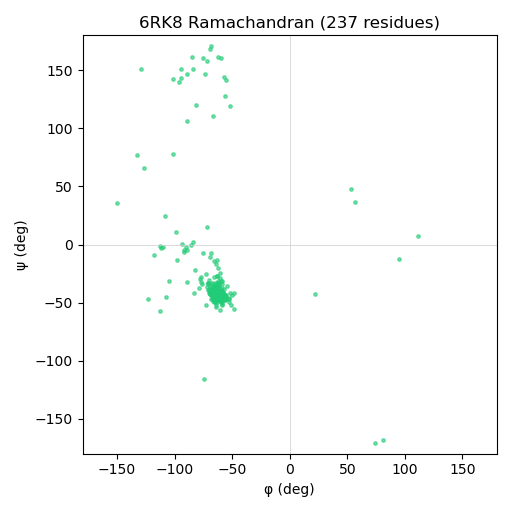 -13.959 -22.880 21.441 1.00 12.33 190 ALA A N 1
ATOM 2971 C CA . ALA A 1 195 ? -13.654 -22.232 20.169 1.00 12.06 190 ALA A CA 1
ATOM 2972 C C . ALA A 1 195 ? -12.243 -22.569 19.706 1.00 12.54 190 ALA A C 1
ATOM 2973 O O . ALA A 1 195 ? -12.019 -22.935 18.544 1.00 14.13 190 ALA A O 1
ATOM 2980 N N . ILE A 1 196 ? -11.280 -22.475 20.618 1.00 12.61 191 ILE A N 1
ATOM 2981 C CA . ILE A 1 196 ? -9.878 -22.769 20.306 1.00 15.33 191 ILE A CA 1
ATOM 2982 C C . ILE A 1 196 ? -9.696 -24.250 19.960 1.00 11.30 191 ILE A C 1
ATOM 2983 O O . ILE A 1 196 ? -9.005 -24.613 18.993 1.00 14.61 191 ILE A O 1
ATOM 2999 N N . SER A 1 197 ? -10.271 -25.133 20.767 1.00 12.21 192 SER A N 1
ATOM 3000 C CA . SER A 1 197 ? -10.188 -26.563 20.491 1.00 11.71 192 SER A CA 1
ATOM 3001 C C . SER A 1 197 ? -10.738 -26.903 19.105 1.00 14.39 192 SER A C 1
ATOM 3002 O O . SER A 1 197 ? -10.119 -27.652 18.340 1.00 13.27 192 SER A O 1
ATOM 3010 N N . LEU A 1 198 ? -11.916 -26.388 18.769 1.00 12.91 193 LEU A N 1
ATOM 3011 C CA . LEU A 1 198 ? -12.491 -26.711 17.467 1.00 13.53 193 LEU A CA 1
ATOM 3012 C C . LEU A 1 198 ? -11.616 -26.190 16.339 1.00 12.50 193 LEU A C 1
ATOM 3013 O O . LEU A 1 198 ? -11.402 -26.890 15.330 1.00 12.68 193 LEU A O 1
ATOM 3029 N N . ALA A 1 199 ? -11.128 -24.954 16.466 1.00 11.28 194 ALA A N 1
ATOM 3030 C CA . ALA A 1 199 ? -10.303 -24.375 15.405 1.00 16.01 194 ALA A CA 1
ATOM 3031 C C . ALA A 1 199 ? -9.026 -25.177 15.200 1.00 15.27 194 ALA A C 1
ATOM 3032 O O . ALA A 1 199 ? -8.617 -25.418 14.058 1.00 12.07 194 ALA A O 1
ATOM 3039 N N . LYS A 1 200 ? -8.356 -25.552 16.302 1.00 15.89 195 LYS A N 1
ATOM 3040 C CA . LYS A 1 200 ? -7.116 -26.329 16.212 1.00 15.07 195 LYS A CA 1
ATOM 3041 C C . LYS A 1 200 ? -7.369 -27.691 15.589 1.00 14.06 195 LYS A C 1
ATOM 3042 O O . LYS A 1 200 ? -6.663 -28.107 14.667 1.00 15.87 195 LYS A O 1
ATOM 3061 N N . THR A 1 201 ? -8.369 -28.414 16.089 1.00 13.92 196 THR A N 1
ATOM 3062 C CA . THR A 1 201 ? -8.627 -29.752 15.576 1.00 12.18 196 THR A CA 1
ATOM 3063 C C . THR A 1 201 ? -9.024 -29.685 14.106 1.00 13.34 196 THR A C 1
ATOM 3064 O O . THR A 1 201 ? -8.580 -30.506 13.291 1.00 13.47 196 THR A O 1
ATOM 3075 N N . THR A 1 202 ? -9.844 -28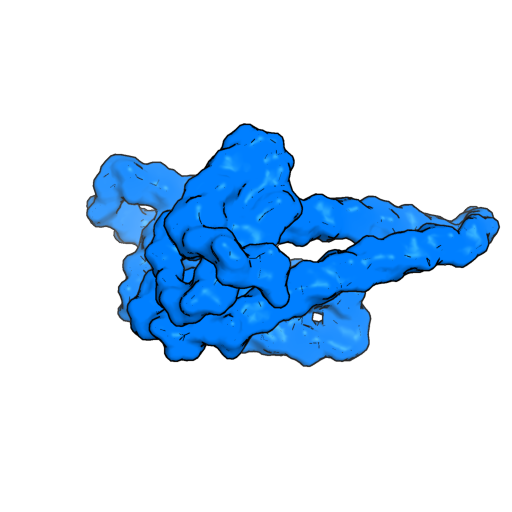.694 13.743 1.00 12.04 197 THR A N 1
ATOM 3076 C CA . THR A 1 202 ? -10.222 -28.518 12.338 1.00 12.02 197 THR A CA 1
ATOM 3077 C C . THR A 1 202 ? -9.001 -28.260 11.466 1.00 12.25 197 THR A C 1
ATOM 3078 O O . THR A 1 202 ? -8.855 -28.850 10.386 1.00 14.22 197 THR A O 1
ATOM 3089 N N . PHE A 1 203 ? -8.109 -27.393 11.921 1.00 13.12 198 PHE A N 1
ATOM 3090 C CA . PHE A 1 203 ? -6.943 -27.048 11.116 1.00 12.25 198 PHE A CA 1
ATOM 3091 C C . PHE A 1 203 ? -6.031 -28.254 10.927 1.00 17.97 198 PHE A C 1
ATOM 3092 O O . PHE A 1 203 ? -5.600 -28.545 9.803 1.00 16.25 198 PHE A O 1
ATOM 3109 N N . ASP A 1 204 ? -5.775 -28.991 12.008 1.00 15.71 199 ASP A N 1
ATOM 3110 C CA . ASP A 1 204 ? -4.835 -30.115 11.979 1.00 15.52 199 ASP A CA 1
ATOM 3111 C C . ASP A 1 204 ? -5.364 -31.257 11.125 1.00 15.61 199 ASP A C 1
ATOM 3112 O O . ASP A 1 204 ? -4.611 -31.862 10.351 1.00 17.21 199 ASP A O 1
ATOM 3121 N N . GLU A 1 205 ? -6.660 -31.544 11.203 1.00 13.73 200 GLU A N 1
ATOM 3122 C CA . GLU A 1 205 ? -7.202 -32.606 10.371 1.00 14.15 200 GLU A CA 1
ATOM 3123 C C . GLU A 1 205 ? -7.239 -32.204 8.897 1.00 16.96 200 GLU A C 1
ATOM 3124 O O . GLU A 1 205 ? -7.075 -33.059 8.020 1.00 16.78 200 GLU A O 1
ATOM 3136 N N . ALA A 1 206 ? -7.471 -30.929 8.582 1.00 15.32 201 ALA A N 1
ATOM 3137 C CA . ALA A 1 206 ? -7.412 -30.541 7.181 1.00 10.82 201 ALA A CA 1
ATOM 3138 C C . ALA A 1 206 ? -5.977 -30.611 6.647 1.00 16.80 201 ALA A C 1
ATOM 3139 O O . ALA A 1 206 ? -5.747 -31.049 5.515 1.00 14.67 201 ALA A O 1
ATOM 3146 N N . MET A 1 207 ? -5.023 -30.140 7.420 1.00 15.73 202 MET A N 1
ATOM 3147 C CA . MET A 1 207 ? -3.600 -30.215 7.022 1.00 16.23 202 MET A CA 1
ATOM 3148 C C . MET A 1 207 ? -3.281 -31.654 6.595 1.00 17.99 202 MET A C 1
ATOM 3149 O O . MET A 1 207 ? -2.624 -31.863 5.612 1.00 15.03 202 MET A O 1
ATOM 3163 N N . ALA A 1 208 ? -3.751 -32.629 7.348 1.00 12.28 203 ALA A N 1
ATOM 3164 C CA . ALA A 1 208 ? -3.404 -34.018 7.067 1.00 14.68 203 ALA A CA 1
ATOM 3165 C C . ALA A 1 208 ? -4.137 -34.594 5.864 1.00 18.32 203 ALA A C 1
ATOM 3166 O O . ALA A 1 208 ? -3.797 -35.698 5.430 1.00 14.78 203 ALA A O 1
ATOM 3173 N N . ASP A 1 209 ? -5.098 -33.863 5.286 1.00 14.73 204 ASP A N 1
ATOM 3174 C CA . ASP A 1 209 ? -5.879 -34.325 4.142 1.00 17.37 204 ASP A CA 1
ATOM 3175 C C . ASP A 1 209 ? -5.567 -33.530 2.875 1.00 17.80 204 ASP A C 1
ATOM 3176 O O . ASP A 1 209 ? -6.104 -33.851 1.806 1.00 19.70 204 ASP A O 1
ATOM 3185 N N . LEU A 1 210 ? -4.696 -32.514 2.966 1.00 15.50 205 LEU A N 1
ATOM 3186 C CA . LEU A 1 210 ? -4.325 -31.725 1.804 1.00 21.53 205 LEU A CA 1
ATOM 3187 C C . LEU A 1 210 ? -3.704 -32.588 0.721 1.00 18.71 205 LEU A C 1
ATOM 3188 O O . LEU A 1 210 ? -3.840 -32.284 -0.466 1.00 17.35 205 LEU A O 1
ATOM 3204 N N . HIS A 1 211 ? -3.008 -33.646 1.113 1.00 17.80 206 HIS A N 1
ATOM 3205 C CA . HIS A 1 211 ? -2.263 -34.444 0.157 1.00 22.47 206 HIS A CA 1
ATOM 3206 C C . HIS A 1 211 ? -3.177 -35.103 -0.869 1.00 24.86 206 HIS A C 1
ATOM 3207 O O . HIS A 1 211 ? -2.688 -35.557 -1.909 1.00 23.49 206 HIS A O 1
ATOM 3221 N N . THR A 1 212 ? -4.492 -35.115 -0.631 1.00 24.47 207 THR A N 1
ATOM 3222 C CA . THR A 1 212 ? -5.414 -35.748 -1.563 1.00 26.93 207 THR A CA 1
ATOM 3223 C C . THR A 1 212 ? -5.967 -34.793 -2.609 1.00 32.52 207 THR A C 1
ATOM 3224 O O . THR A 1 212 ? -6.664 -35.252 -3.523 1.00 35.13 207 THR A O 1
ATOM 3235 N N . LEU A 1 213 ? -5.676 -33.497 -2.506 1.00 27.13 208 LEU A N 1
ATOM 3236 C CA . LEU A 1 213 ? -6.352 -32.480 -3.294 1.00 32.53 208 LEU A CA 1
ATOM 3237 C C . LEU A 1 213 ? -5.586 -32.131 -4.558 1.00 35.24 208 LEU A C 1
ATOM 3238 O O . LEU A 1 213 ? -4.353 -32.196 -4.608 1.00 32.16 208 LEU A O 1
ATOM 3254 N N . SER A 1 214 ? -6.345 -31.715 -5.567 1.00 35.51 209 SER A N 1
ATOM 3255 C CA . SER A 1 214 ? -5.804 -31.060 -6.744 1.00 43.79 209 SER A CA 1
ATOM 3256 C C . SER A 1 214 ? -5.272 -29.681 -6.375 1.00 42.45 209 SER A C 1
ATOM 3257 O O . SER A 1 214 ? -5.510 -29.161 -5.280 1.00 39.41 209 SER A O 1
ATOM 3265 N N . GLU A 1 215 ? -4.579 -29.063 -7.332 1.00 42.34 210 GLU A N 1
ATOM 3266 C CA . GLU A 1 215 ? -4.137 -27.687 -7.148 1.00 46.30 210 GLU A CA 1
ATOM 3267 C C . GLU A 1 215 ? -5.322 -26.759 -6.883 1.00 44.68 210 GLU A C 1
ATOM 3268 O O . GLU A 1 215 ? -5.248 -25.885 -6.012 1.00 43.94 210 GLU A O 1
ATOM 3280 N N . ASP A 1 216 ? -6.428 -26.940 -7.612 1.00 39.95 211 ASP A N 1
ATOM 3281 C CA . ASP A 1 216 ? -7.603 -26.091 -7.404 1.00 43.00 211 ASP A CA 1
ATOM 3282 C C . ASP A 1 216 ? -8.198 -26.295 -6.011 1.00 39.58 211 ASP A C 1
ATOM 3283 O O . ASP A 1 216 ? -8.470 -25.328 -5.289 1.00 36.83 211 ASP A O 1
ATOM 3292 N N . SER A 1 217 ? -8.416 -27.553 -5.623 1.00 37.76 212 SER A N 1
ATOM 3293 C CA . SER A 1 217 ? -9.010 -27.842 -4.321 1.00 33.07 212 SER A CA 1
ATOM 3294 C C . SER A 1 217 ? -8.099 -27.379 -3.182 1.00 36.93 212 SER A C 1
ATOM 3295 O O . SER A 1 217 ? -8.570 -26.807 -2.187 1.00 27.59 212 SER A O 1
ATOM 3303 N N . TYR A 1 218 ? -6.789 -27.610 -3.321 1.00 32.59 213 TYR A N 1
ATOM 3304 C CA . TYR A 1 218 ? -5.805 -27.145 -2.339 1.00 34.77 213 TYR A CA 1
ATOM 3305 C C . TYR A 1 218 ? -5.950 -25.652 -2.069 1.00 36.06 213 TYR A C 1
ATOM 3306 O O . TYR A 1 218 ? -6.018 -25.221 -0.911 1.00 29.69 213 TYR A O 1
ATOM 3324 N N . LYS A 1 219 ? -6.008 -24.842 -3.131 1.00 29.84 214 LYS A N 1
ATOM 3325 C CA . LYS A 1 219 ? -6.173 -23.402 -2.946 1.00 35.44 214 LYS A CA 1
ATOM 3326 C C . LYS A 1 219 ? -7.464 -23.076 -2.196 1.00 31.95 214 LYS A C 1
ATOM 3327 O O . LYS A 1 219 ? -7.485 -22.169 -1.354 1.00 30.78 214 LYS A O 1
ATOM 3346 N N . ASP A 1 220 ? -8.553 -23.795 -2.491 1.00 33.99 215 ASP A N 1
ATOM 3347 C CA . ASP A 1 220 ? -9.830 -23.487 -1.845 1.00 29.82 215 ASP A CA 1
ATOM 3348 C C . ASP A 1 220 ? -9.794 -23.811 -0.353 1.00 31.63 215 ASP A C 1
ATOM 3349 O O . ASP A 1 220 ? -10.265 -23.018 0.469 1.00 25.72 215 ASP A O 1
ATOM 3358 N N . SER A 1 221 ? -9.247 -24.977 0.013 1.00 29.91 216 SER A N 1
ATOM 3359 C CA . SER A 1 221 ? -9.186 -25.370 1.422 1.00 23.03 216 SER A CA 1
ATOM 3360 C C . SER A 1 221 ? -8.223 -24.478 2.210 1.00 28.19 216 SER A C 1
ATOM 3361 O O . SER A 1 221 ? -8.545 -24.006 3.314 1.00 19.70 216 SER A O 1
ATOM 3369 N N . THR A 1 222 ? -7.017 -24.250 1.674 1.00 25.54 217 THR A N 1
ATOM 3370 C CA . THR A 1 222 ? -6.026 -23.504 2.444 1.00 24.82 217 THR A CA 1
ATOM 3371 C C . THR A 1 222 ? -6.500 -22.078 2.721 1.00 20.87 217 THR A C 1
ATOM 3372 O O . THR A 1 222 ? -6.136 -21.479 3.742 1.00 20.27 217 THR A O 1
ATOM 3383 N N . LEU A 1 223 ? -7.348 -21.532 1.857 1.00 26.56 218 LEU A N 1
ATOM 3384 C CA . LEU A 1 223 ? -7.887 -20.190 2.091 1.00 22.97 218 LEU A CA 1
ATOM 3385 C C . LEU A 1 223 ? -8.642 -20.110 3.424 1.00 23.91 218 LEU A C 1
ATOM 3386 O O . LEU A 1 223 ? -8.473 -19.161 4.205 1.00 21.03 218 LEU A O 1
ATOM 3402 N N . ILE A 1 224 ? -9.509 -21.082 3.689 1.00 24.39 219 ILE A N 1
ATOM 3403 C CA . ILE A 1 224 ? -10.296 -21.042 4.920 1.00 19.17 219 ILE A CA 1
ATOM 3404 C C . ILE A 1 224 ? -9.440 -21.448 6.103 1.00 16.59 219 ILE A C 1
ATOM 3405 O O . ILE A 1 224 ? -9.631 -20.957 7.218 1.00 16.45 219 ILE A O 1
ATOM 3421 N N . MET A 1 225 ? -8.499 -22.361 5.886 1.00 20.75 220 MET A N 1
ATOM 3422 C CA . MET A 1 225 ? -7.581 -22.742 6.954 1.00 17.01 220 MET A CA 1
ATOM 3423 C C . MET A 1 225 ? -6.839 -21.520 7.480 1.00 17.45 220 MET A C 1
ATOM 3424 O O . MET A 1 225 ? -6.586 -21.399 8.686 1.00 17.31 220 MET A O 1
ATOM 3438 N N . GLN A 1 226 ? -6.473 -20.601 6.584 1.00 19.00 221 GLN A N 1
ATOM 3439 C CA . GLN A 1 226 ? -5.781 -19.394 7.011 1.00 16.85 221 GLN A CA 1
ATOM 3440 C C . GLN A 1 226 ? -6.658 -18.548 7.919 1.00 18.18 221 GLN A C 1
ATOM 3441 O O . GLN A 1 226 ? -6.150 -17.908 8.845 1.00 20.12 221 GLN A O 1
ATOM 3455 N N . LEU A 1 227 ? -7.971 -18.552 7.690 1.00 15.34 222 LEU A N 1
ATOM 3456 C CA . LEU A 1 227 ? -8.869 -17.833 8.587 1.00 19.21 222 LEU A CA 1
ATOM 3457 C C . LEU A 1 227 ? -8.903 -18.482 9.971 1.00 14.87 222 LEU A C 1
ATOM 3458 O O . LEU A 1 227 ? -8.899 -17.778 10.988 1.00 15.94 222 LEU A O 1
ATOM 3474 N N . LEU A 1 228 ? -8.936 -19.824 10.036 1.00 17.56 223 LEU A N 1
ATOM 3475 C CA . LEU A 1 228 ? -8.829 -20.502 11.326 1.00 16.43 223 LEU A CA 1
ATOM 3476 C C . LEU A 1 228 ? -7.552 -20.089 12.033 1.00 15.44 223 LEU A C 1
ATOM 3477 O O . LEU A 1 228 ? -7.555 -19.769 13.224 1.00 16.99 223 LEU A O 1
ATOM 3493 N N . ARG A 1 229 ? -6.441 -20.094 11.301 1.00 19.37 224 ARG A N 1
ATOM 3494 C CA . ARG A 1 229 ? -5.165 -19.700 11.887 1.00 20.99 224 ARG A CA 1
ATOM 3495 C C . ARG A 1 229 ? -5.192 -18.239 12.345 1.00 18.20 224 ARG A C 1
ATOM 3496 O O . ARG A 1 229 ? -4.715 -17.923 13.441 1.00 20.80 224 ARG A O 1
ATOM 3517 N N . ASP A 1 230 ? -5.747 -17.333 11.533 1.00 23.41 225 ASP A N 1
ATOM 3518 C CA . ASP A 1 230 ? -5.869 -15.934 11.952 1.00 19.74 225 ASP A CA 1
ATOM 3519 C C . ASP A 1 230 ? -6.566 -15.827 13.301 1.00 18.94 225 ASP A C 1
ATOM 3520 O O . ASP A 1 230 ? -6.138 -15.078 14.185 1.00 18.62 225 ASP A O 1
ATOM 3529 N N . ASN A 1 231 ? -7.680 -16.540 13.456 1.00 17.21 226 ASN A N 1
ATOM 3530 C CA . ASN A 1 231 ? -8.428 -16.469 14.714 1.00 16.45 226 ASN A CA 1
ATOM 3531 C C . ASN A 1 231 ? -7.616 -17.036 15.871 1.00 18.18 226 ASN A C 1
ATOM 3532 O O . ASN A 1 231 ? -7.550 -16.432 16.948 1.00 19.85 226 ASN A O 1
ATOM 3543 N N . LEU A 1 232 ? -7.034 -18.224 15.683 1.00 16.92 227 LEU A N 1
ATOM 3544 C CA . LEU A 1 232 ? -6.210 -18.815 16.731 1.00 19.27 227 LEU A CA 1
ATOM 3545 C C . LEU A 1 232 ? -5.105 -17.873 17.192 1.00 19.88 227 LEU A C 1
ATOM 3546 O O . LEU A 1 232 ? -4.766 -17.851 18.380 1.00 23.67 227 LEU A O 1
ATOM 3562 N N . THR A 1 233 ? -4.543 -17.084 16.273 1.00 20.85 228 THR A N 1
ATOM 3563 C CA . THR A 1 233 ? -3.512 -16.120 16.647 1.00 25.58 228 THR A CA 1
ATOM 3564 C C . THR A 1 233 ? -4.077 -15.016 17.527 1.00 32.79 228 THR A C 1
ATOM 3565 O O . THR A 1 233 ? -3.391 -14.524 18.434 1.00 33.44 228 THR A O 1
ATOM 3576 N N . LEU A 1 234 ? -5.319 -14.599 17.266 1.00 22.60 229 LEU A N 1
ATOM 3577 C CA . LEU A 1 234 ? -5.945 -13.605 18.126 1.00 27.89 229 LEU A CA 1
ATOM 3578 C C . LEU A 1 234 ? -6.327 -14.199 19.472 1.00 30.88 229 LEU A C 1
ATOM 3579 O O . LEU A 1 234 ? -6.422 -13.469 20.465 1.00 28.66 229 LEU A O 1
ATOM 3595 N N . TRP A 1 235 ? -6.552 -15.513 19.529 1.00 21.80 230 TRP A N 1
ATOM 3596 C CA . TRP A 1 235 ? -7.152 -16.124 20.705 1.00 20.52 230 TRP A CA 1
ATOM 3597 C C . TRP A 1 235 ? -6.140 -16.754 21.654 1.00 28.53 230 TRP A C 1
ATOM 3598 O O . TRP A 1 235 ? -6.517 -17.115 22.774 1.00 25.19 230 TRP A O 1
ATOM 3619 N N . THR A 1 236 ? -4.890 -16.932 21.226 1.00 32.29 231 THR A N 1
ATOM 3620 C CA . THR A 1 236 ? -3.875 -17.640 22.014 1.00 32.18 231 THR A CA 1
ATOM 3621 C C . THR A 1 236 ? -2.514 -16.953 21.908 1.00 35.80 231 THR A C 1
ATOM 3622 O O . THR A 1 236 ? -2.402 -15.746 22.127 1.00 39.94 231 THR A O 1
ATOM 3633 N N . MET B 2 3 ? -13.888 -7.761 15.207 1.00 30.00 384 MET P N 1
ATOM 3634 C CA . MET B 2 3 ? -14.631 -8.891 14.588 1.00 30.00 384 MET P CA 1
ATOM 3635 C C . MET B 2 3 ? -13.661 -9.997 14.175 1.00 30.00 384 MET P C 1
ATOM 3636 O O . MET B 2 3 ? -12.757 -9.721 13.399 1.00 30.00 384 MET P O 1
ATOM 3641 N N . PHE B 2 4 ? -13.864 -11.200 14.684 1.00 28.50 385 PHE P N 1
ATOM 3642 C CA . PHE B 2 4 ? -13.041 -12.335 14.258 1.00 25.03 385 PHE P CA 1
ATOM 3643 C C . PHE B 2 4 ? -13.479 -12.784 12.880 1.00 28.36 385 PHE P C 1
ATOM 3644 O O . PHE B 2 4 ? -14.587 -12.480 12.451 1.00 27.85 385 PHE P O 1
ATOM 3660 N N . LYS B 2 5 ? -12.605 -13.515 12.197 1.00 24.21 386 LYS P N 1
ATOM 3661 C CA . LYS B 2 5 ? -12.867 -13.958 10.835 1.00 21.62 386 LYS P CA 1
ATOM 3662 C C . LYS B 2 5 ? -13.973 -14.995 10.775 1.00 20.90 386 LYS P C 1
ATOM 3663 O O . LYS B 2 5 ? -13.908 -16.011 11.460 1.00 16.44 386 LYS P O 1
ATOM 3698 N N . GLU B 2 7 ? -16.621 -17.058 7.641 1.00 15.47 388 GLU P N 1
ATOM 3699 C CA . GLU B 2 7 ? -16.662 -17.497 6.229 1.00 22.69 388 GLU P CA 1
ATOM 3700 C C . GLU B 2 7 ? -17.321 -16.460 5.299 1.00 27.91 388 GLU P C 1
ATOM 3701 O O . GLU B 2 7 ? -18.293 -15.852 5.711 1.00 25.29 388 GLU P O 1
ATOM 3713 N N . GLY B 2 8 ? -16.807 -16.323 4.073 1.00 32.01 389 GLY P N 1
ATOM 3714 C CA . GLY B 2 8 ? -17.480 -15.563 3.016 1.00 33.52 389 GLY P CA 1
ATOM 3715 C C . GLY B 2 8 ? -17.255 -14.085 3.127 1.00 34.24 389 GLY P C 1
ATOM 3716 O O . GLY B 2 8 ? -16.415 -13.687 3.910 1.00 38.10 389 GLY P O 1
ATOM 3720 N N . PRO B 2 9 ? -18.051 -13.349 2.340 1.00 42.57 390 PRO P N 1
ATOM 3721 C CA . PRO B 2 9 ? -17.891 -11.969 2.194 1.00 45.92 390 PRO P CA 1
ATOM 3722 C C . PRO B 2 9 ? -17.924 -11.233 3.518 1.00 49.04 390 PRO P C 1
ATOM 3723 O O . PRO B 2 9 ? -18.633 -11.506 4.416 1.00 44.78 390 PRO P O 1
ATOM 3734 N N . ASP B 2 10 ? -17.028 -10.236 3.520 1.00 30.00 391 ASP P N 1
ATOM 3735 C CA . ASP B 2 10 ? -16.728 -9.221 4.572 1.00 30.00 391 ASP P CA 1
ATOM 3736 C C . ASP B 2 10 ? -15.975 -9.882 5.725 1.00 30.00 391 ASP P C 1
ATOM 3737 O O . ASP B 2 10 ? -15.188 -9.170 6.390 1.00 30.00 391 ASP P O 1
#

Secondary structure (DSSP, 8-state):
-TTTTS-HHHHHHHHHHHHHTT-HHHHHHHHHHHHHT-PPP--HHHHHHHHHHHHHHHHHHHHHHHHHHHHHTTSTTPPP-TTHHHHHHHHHHHHHHHHHHHHHHHIIIIIHHH--SHHHHHHHHHHHHHHHHHHHHH-SSTHHHHHHHHHHHHHHHHHHHHHHS-TT-HHHHHHHHHHHHIIIIIS--HHHHHHHHHHHHHHHHTTGGG--HHHHHHHHHHHHHHHHHHHHH-/-------

B-factor: mean 22.12, std 13.41, range [6.52, 99.6]

Radius of gyration: 19.06 Å; Cα contacts (8 Å, |Δi|>4): 272; chains: 2; bounding box: 42×53×49 Å

InterPro domains:
  IPR000308 14-3-3 protein [PIRSF000868] (2-239)
  IPR000308 14-3-3 protein [PR00305] (35-64)
  IPR000308 14-3-3 protein [PR00305] (84-108)
  IPR000308 14-3-3 protein [PR00305] (115-137)
  IPR000308 14-3-3 protein [PR00305] (150-176)
  IPR000308 14-3-3 protein [PR00305] (177-203)
  IPR000308 14-3-3 protein [PR00305] (204-233)
  IPR000308 14-3-3 protein [PTHR18860] (4-234)
  IPR023409 14-3-3 protein, conserved site [PS00796] (41-51)
  IPR023409 14-3-3 protein, conserved site [PS00797] (213-232)
  IPR023410 14-3-3 domain [PF00244] (9-231)
  IPR023410 14-3-3 domain [SM00101] (3-244)
  IPR036815 14-3-3 domain superfamily [G3DSA:1.20.190.20] (1-242)
  IPR036815 14-3-3 domain superfamily [SSF48445] (1-232)
  IPR037435 14-3-3 protein sigma [cd10019] (1-242)

Foldseek 3Di:
DVCQPPDLVVLCVVLVVCVVVVVLVSNLVSLLSNLVVPDADDVSLVSNVVSLCVVLVVLLVVLVVLVVVVVVCVDDPHDNPPCVSVVVSVVSLVVSLVSLVSLLCSLVVPHQVVDDDLVSNLSSLLSQLVSLLSNLVPDDDCNVVSLVSSVVSLVVSQVSCVVHHQLLDLSNLVSLLVVLVSCVPRVVNPVVSLVSLVVSLVRNVVVLVVDDPVSNVSSVVSNVVSVVVNVVSD/DDDPDDD

GO terms:
  GO:0001836 release of cytochrome c from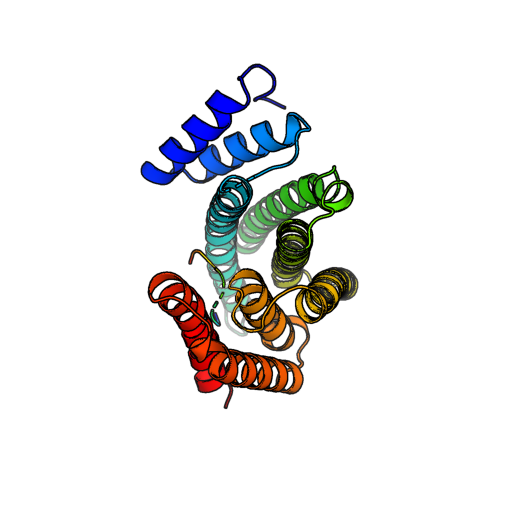 mitochondria (P, IDA)
  GO:0008630 intrinsic apoptotic signaling pathway in response to DNA damage (P, IDA)
  GO:0005515 protein binding (F, IPI)
  GO:0050815 phosphoserine residue binding (F, IDA)
  GO:0005634 nucleus (C, IDA)
  GO:0005737 cytoplasm (C, IDA)
  GO:0005829 cytosol (C, IDA)
  GO:0045824 negative regulation of innate immune response (P, IDA)
  GO:0140311 protein sequestering activity (F, IDA)
  GO:0005737 cytoplasm (C, EXP)
  GO:0005576 extracellular region (C, TAS)
  GO:0008426 protein kinase C inhibitor activity (F, TAS)
  GO:0006469 negative regulation of protein kinase activity (P, TAS)
  GO:0007165 signal transduction (P, TAS)
  GO:0005829 cytosol (C, TAS)
  GO:0042802 identical protein binding (F, IPI)
  GO:0045296 cadherin binding (F, HDA)
  GO:0070062 extracellular exosome (C, HDA)
  GO:0045785 positive regulation of cell adhesion (P, IMP)
  GO:1903829 positive regulation of protein localization (P, IMP)

Solvent-accessible surface area: 12768 Å² total

Nearest PDB structures (foldseek):
  6rk8-assembly1_A-2  TM=1.002E+00  e=8.264E-29  Homo sapiens
  6rkk-assembly1_A-2  TM=1.003E+00  e=4.157E-28  Homo sapiens
  3lw1-assembly1_A-2  TM=1.003E+00  e=5.692E-28  Homo sapiens
  7obk-assembly1_A-2  TM=1.002E+00  e=1.528E-27  Homo sapiens
  7obl-assembly1_A-2  TM=9.928E-01  e=3.276E-27  Homo sapiens